Protein 4ACK (pdb70)

CATH classification: 1.25.40.590

Nearest PDB structures (foldseek):
  4ack-assembly1_A  TM=1.007E+00  e=3.404E-21  Francisella tularensis subsp. novicida U112
  4ack-assembly2_B  TM=9.840E-01  e=2.040E-17  Francisella tularensis subsp. novicida U112
  4acl-assembly2_B  TM=9.926E-01  e=1.106E-16  Francisella tularensis subsp. novicida U112
  4v3i-assembly1_A  TM=8.185E-01  e=6.763E-02  Vibrio cholerae
  5jr9-assembly1_B  TM=3.436E-01  e=1.208E+00  Nanoarchaeum equitans Kin4-M

Structure (mmCIF, N/CA/C/O backbone):
data_4ACK
#
_entry.id   4ACK
#
_cell.length_a   39.660
_cell.length_b   85.840
_cell.length_c   67.710
_cell.angle_alpha   90.00
_cell.angle_beta   102.93
_cell.angle_gamma   90.00
#
_symmetry.space_group_name_H-M   'P 1 21 1'
#
loop_
_entity.id
_entity.type
_entity.pdbx_description
1 polymer TSSL
2 non-polymer 'BROMIDE ION'
3 non-polymer 1,2-ETHANEDIOL
4 water water
#
loop_
_atom_site.group_PDB
_atom_site.id
_atom_site.type_symbol
_atom_site.label_atom_id
_atom_site.label_alt_id
_atom_site.label_comp_id
_atom_site.label_asym_id
_atom_site.label_entity_id
_atom_site.label_seq_id
_atom_site.pdbx_PDB_ins_code
_atom_site.Cartn_x
_atom_site.Cartn_y
_atom_site.Cartn_z
_atom_site.occupancy
_atom_site.B_iso_or_equiv
_atom_site.auth_seq_id
_atom_site.auth_comp_id
_atom_site.auth_asym_id
_atom_site.auth_atom_id
_atom_site.pdbx_PDB_model_num
ATOM 1 N N . MET A 1 1 ? 4.513 -29.689 -3.939 1.00 62.02 1 MET A N 1
ATOM 2 C CA . MET A 1 1 ? 4.336 -30.653 -5.062 1.00 62.38 1 MET A CA 1
ATOM 3 C C . MET A 1 1 ? 2.981 -31.431 -4.946 1.00 61.39 1 MET A C 1
ATOM 4 O O . MET A 1 1 ? 2.826 -32.584 -5.444 1.00 61.39 1 MET A O 1
ATOM 9 N N . LYS A 1 2 ? 2.017 -30.755 -4.297 1.00 59.60 2 LYS A N 1
ATOM 10 C CA . LYS A 1 2 ? 0.629 -31.219 -4.032 1.00 57.12 2 LYS A CA 1
ATOM 11 C C . LYS A 1 2 ? -0.102 -31.751 -5.289 1.00 54.89 2 LYS A C 1
ATOM 12 O O . LYS A 1 2 ? -0.329 -30.973 -6.232 1.00 55.49 2 LYS A O 1
ATOM 18 N N . ASP A 1 3 ? -0.475 -33.033 -5.345 1.00 50.83 3 ASP A N 1
ATOM 19 C CA . ASP A 1 3 ? -1.249 -33.483 -6.517 1.00 47.86 3 ASP A CA 1
ATOM 20 C C . ASP A 1 3 ? -0.640 -33.034 -7.847 1.00 47.48 3 ASP A C 1
ATOM 21 O O . ASP A 1 3 ? -1.391 -32.770 -8.817 1.00 46.47 3 ASP A O 1
ATOM 26 N N . PHE A 1 4 ? 0.701 -32.935 -7.906 1.00 46.31 4 PHE A N 1
ATOM 27 C CA . PHE A 1 4 ? 1.381 -32.409 -9.103 1.00 46.17 4 PHE A CA 1
ATOM 28 C C . PHE A 1 4 ? 1.082 -33.320 -10.282 1.00 44.64 4 PHE A C 1
ATOM 29 O O . PHE A 1 4 ? 0.807 -32.887 -11.388 1.00 44.43 4 PHE A O 1
ATOM 37 N N . LYS A 1 5 ? 1.052 -34.601 -10.030 1.00 42.83 5 LYS A N 1
ATOM 38 C CA . LYS A 1 5 ? 0.866 -35.525 -11.101 1.00 42.10 5 LYS A CA 1
ATOM 39 C C . LYS A 1 5 ? -0.560 -35.376 -11.724 1.00 41.66 5 LYS A C 1
ATOM 40 O O . LYS A 1 5 ? -0.757 -35.554 -12.936 1.00 40.19 5 LYS A O 1
ATOM 46 N N . GLU A 1 6 ? -1.541 -35.061 -10.875 1.00 39.54 6 GLU A N 1
ATOM 47 C CA . GLU A 1 6 ? -2.895 -34.869 -11.343 1.00 37.95 6 GLU A CA 1
ATOM 48 C C . GLU A 1 6 ? -2.963 -33.614 -12.184 1.00 37.37 6 GLU A C 1
ATOM 49 O O . GLU A 1 6 ? -3.529 -33.621 -13.300 1.00 36.86 6 GLU A O 1
ATOM 55 N N . ILE A 1 7 ? -2.400 -32.532 -11.659 1.00 37.86 7 ILE A N 1
ATOM 56 C CA . ILE A 1 7 ? -2.385 -31.297 -12.388 1.00 39.52 7 ILE A CA 1
ATOM 57 C C . ILE A 1 7 ? -1.840 -31.518 -13.815 1.00 41.18 7 ILE A C 1
ATOM 58 O O . ILE A 1 7 ? -2.481 -31.123 -14.810 1.00 41.97 7 ILE A O 1
ATOM 63 N N . GLU A 1 8 ? -0.700 -32.207 -13.931 1.00 41.91 8 GLU A N 1
ATOM 64 C CA . GLU A 1 8 ? -0.091 -32.452 -15.240 1.00 41.92 8 GLU A CA 1
ATOM 65 C C . GLU A 1 8 ? -1.067 -33.174 -16.126 1.00 40.38 8 GLU A C 1
ATOM 66 O O . GLU A 1 8 ? -1.175 -32.896 -17.298 1.00 41.36 8 GLU A O 1
ATOM 72 N N . ILE A 1 9 ? -1.736 -34.171 -15.608 1.00 39.14 9 ILE A N 1
ATOM 73 C CA . ILE A 1 9 ? -2.718 -34.794 -16.446 1.00 39.24 9 ILE A CA 1
ATOM 74 C C . ILE A 1 9 ? -3.815 -33.776 -16.951 1.00 39.07 9 ILE A C 1
ATOM 75 O O . ILE A 1 9 ? -4.205 -33.816 -18.111 1.00 39.81 9 ILE A O 1
ATOM 80 N N . ILE A 1 10 ? -4.286 -32.885 -16.083 1.00 38.07 10 ILE A N 1
ATOM 81 C CA . ILE A 1 10 ? -5.344 -31.931 -16.437 1.00 37.48 10 ILE A CA 1
ATOM 82 C C . ILE A 1 10 ? -4.819 -30.984 -17.568 1.00 39.89 10 ILE A C 1
ATOM 83 O O . ILE A 1 10 ? -5.488 -30.797 -18.574 1.00 38.87 10 ILE A O 1
ATOM 88 N N . LEU A 1 11 ? -3.600 -30.454 -17.395 1.00 41.77 11 LEU A N 1
ATOM 89 C CA . LEU A 1 11 ? -2.850 -29.756 -18.469 1.00 43.41 11 LEU A CA 1
ATOM 90 C C . LEU A 1 11 ? -2.717 -30.539 -19.740 1.00 44.05 11 LEU A C 1
ATOM 91 O O . LEU A 1 11 ? -2.914 -30.003 -20.816 1.00 45.14 11 LEU A O 1
ATOM 96 N N . ASP A 1 12 ? -2.447 -31.826 -19.633 1.00 44.61 12 ASP A N 1
ATOM 97 C CA . ASP A 1 12 ? -2.312 -32.614 -20.837 1.00 45.29 12 ASP A CA 1
ATOM 98 C C . ASP A 1 12 ? -3.632 -32.685 -21.639 1.00 45.58 12 ASP A C 1
ATOM 99 O O . ASP A 1 12 ? -3.629 -32.497 -22.874 1.00 44.76 12 ASP A O 1
ATOM 104 N N . ILE A 1 13 ? -4.727 -32.972 -20.934 1.00 43.96 13 ILE A N 1
ATOM 105 C CA . ILE A 1 13 ? -6.065 -32.934 -21.504 1.00 43.28 13 ILE A CA 1
ATOM 106 C C . ILE A 1 13 ? -6.369 -31.566 -22.072 1.00 43.53 13 ILE A C 1
ATOM 107 O O . ILE A 1 13 ? -6.846 -31.450 -23.175 1.00 43.33 13 ILE A O 1
ATOM 112 N N . ILE A 1 14 ? -6.071 -30.511 -21.347 1.00 44.41 14 ILE A N 1
ATOM 113 C CA . ILE A 1 14 ? -6.325 -29.232 -21.936 1.00 44.80 14 ILE A CA 1
ATOM 114 C C . ILE A 1 14 ? -5.536 -29.187 -23.335 1.00 47.32 14 ILE A C 1
ATOM 115 O O . ILE A 1 14 ? -6.159 -29.040 -24.402 1.00 47.03 14 ILE A O 1
ATOM 120 N N . LYS A 1 15 ? -4.215 -29.435 -23.333 1.00 48.40 15 LYS A N 1
ATOM 121 C CA . LYS A 1 15 ? -3.415 -29.632 -24.576 1.00 48.80 15 LYS A CA 1
ATOM 122 C C . LYS A 1 15 ? -4.079 -30.534 -25.663 1.00 48.34 15 LYS A C 1
ATOM 123 O O . LYS A 1 15 ? -4.375 -30.046 -26.755 1.00 47.61 15 LYS A O 1
ATOM 129 N N . THR A 1 16 ? -4.331 -31.819 -25.382 1.00 48.54 16 THR A N 1
ATOM 130 C CA . THR A 1 16 ? -5.012 -32.701 -26.362 1.00 50.18 16 THR A CA 1
ATOM 131 C C . THR A 1 16 ? -6.343 -32.096 -26.923 1.00 51.28 16 THR A C 1
ATOM 132 O O . THR A 1 16 ? -6.762 -32.489 -28.028 1.00 50.94 16 THR A O 1
ATOM 136 N N . THR A 1 17 ? -6.961 -31.141 -26.181 1.00 51.40 17 THR A N 1
ATOM 137 C CA . THR A 1 17 ? -8.202 -30.441 -26.578 1.00 50.79 17 THR A CA 1
ATOM 138 C C . THR A 1 17 ? -7.934 -29.255 -27.484 1.00 52.67 17 THR A C 1
ATOM 139 O O . THR A 1 17 ? -8.500 -29.212 -28.583 1.00 52.00 17 THR A O 1
ATOM 143 N N . ARG A 1 18 ? -7.112 -28.312 -27.002 0.60 54.57 18 ARG A N 1
ATOM 144 C CA . ARG A 1 18 ? -6.720 -27.098 -27.695 0.60 57.46 18 ARG A CA 1
ATOM 145 C C . ARG A 1 18 ? -5.979 -27.374 -28.989 0.60 60.13 18 ARG A C 1
ATOM 146 O O . ARG A 1 18 ? -5.712 -26.453 -29.767 0.60 60.29 18 ARG A O 1
ATOM 150 N N . GLU A 1 19 ? -5.649 -28.651 -29.194 1.00 63.39 19 GLU A N 1
ATOM 151 C CA . GLU A 1 19 ? -4.955 -29.149 -30.377 1.00 66.46 19 GLU A CA 1
ATOM 152 C C . GLU A 1 19 ? -5.924 -29.745 -31.360 1.00 67.77 19 GLU A C 1
ATOM 153 O O . GLU A 1 19 ? -5.804 -29.491 -32.568 1.00 68.91 19 GLU A O 1
ATOM 159 N N . ILE A 1 20 ? -6.844 -30.574 -30.861 1.00 68.94 20 ILE A N 1
ATOM 160 C CA . ILE A 1 20 ? -7.990 -31.034 -31.655 1.00 69.73 20 ILE A CA 1
ATOM 161 C C . ILE A 1 20 ? -8.703 -29.823 -32.262 1.00 70.24 20 ILE A C 1
ATOM 162 O O . ILE A 1 20 ? -9.363 -29.944 -33.281 1.00 70.62 20 ILE A O 1
ATOM 167 N N . ILE A 1 21 ? -8.523 -28.664 -31.637 1.00 71.13 21 ILE A N 1
ATOM 168 C CA . ILE A 1 21 ? -9.236 -27.440 -31.988 1.00 72.24 21 ILE A CA 1
ATOM 169 C C . ILE A 1 21 ? -8.508 -26.570 -33.037 1.00 73.42 21 ILE A C 1
ATOM 170 O O . ILE A 1 21 ? -9.162 -25.741 -33.700 1.00 74.08 21 ILE A O 1
ATOM 175 N N . GLU A 1 22 ? -7.188 -26.767 -33.212 1.00 73.87 22 GLU A N 1
ATOM 176 C CA . GLU A 1 22 ? -6.398 -25.981 -34.197 1.00 73.89 22 GLU A CA 1
ATOM 177 C C . GLU A 1 22 ? -5.566 -26.817 -35.202 1.00 74.00 22 GLU A C 1
ATOM 178 O O . GLU A 1 22 ? -6.078 -27.717 -35.887 1.00 73.28 22 GLU A O 1
ATOM 180 N N . ASN A 1 26 ? -8.451 -31.733 -39.747 1.00 71.56 26 ASN A N 1
ATOM 181 C CA . ASN A 1 26 ? -8.737 -32.841 -38.835 1.00 71.77 26 ASN A CA 1
ATOM 182 C C . ASN A 1 26 ? -9.987 -33.607 -39.241 1.00 71.33 26 ASN A C 1
ATOM 183 O O . ASN A 1 26 ? -11.042 -33.007 -39.391 1.00 71.94 26 ASN A O 1
ATOM 185 N N . ASP A 1 27 ? -9.869 -34.928 -39.400 1.00 70.60 27 ASP A N 1
ATOM 186 C CA . ASP A 1 27 ? -11.024 -35.774 -39.716 1.00 69.71 27 ASP A CA 1
ATOM 187 C C . ASP A 1 27 ? -11.511 -36.604 -38.500 1.00 69.49 27 ASP A C 1
ATOM 188 O O . ASP A 1 27 ? -11.000 -36.435 -37.399 1.00 69.80 27 ASP A O 1
ATOM 193 N N . ASN A 1 28 ? -12.490 -37.486 -38.701 1.00 69.05 28 ASN A N 1
ATOM 194 C CA . ASN A 1 28 ? -13.054 -38.337 -37.638 1.00 68.88 28 ASN A CA 1
ATOM 195 C C . ASN A 1 28 ? -12.228 -39.558 -37.196 1.00 68.43 28 ASN A C 1
ATOM 196 O O . ASN A 1 28 ? -12.678 -40.352 -36.348 1.00 68.39 28 ASN A O 1
ATOM 201 N N . GLU A 1 29 ? -11.052 -39.753 -37.779 1.00 67.12 29 GLU A N 1
ATOM 202 C CA . GLU A 1 29 ? -10.209 -40.826 -37.296 1.00 66.04 29 GLU A CA 1
ATOM 203 C C . GLU A 1 29 ? -9.147 -40.215 -36.374 1.00 64.23 29 GLU A C 1
ATOM 204 O O . GLU A 1 29 ? -8.702 -40.863 -35.418 1.00 63.97 29 GLU A O 1
ATOM 210 N N . LYS A 1 30 ? -8.763 -38.973 -36.659 1.00 61.45 30 LYS A N 1
ATOM 211 C CA . LYS A 1 30 ? -7.897 -38.220 -35.783 1.00 59.48 30 LYS A CA 1
ATOM 212 C C . LYS A 1 30 ? -8.643 -37.939 -34.449 1.00 59.20 30 LYS A C 1
ATOM 213 O O . LYS A 1 30 ? -8.301 -38.523 -33.407 1.00 58.16 30 LYS A O 1
ATOM 219 N N . ILE A 1 31 ? -9.683 -37.093 -34.501 1.00 57.57 31 ILE A N 1
ATOM 220 C CA . ILE A 1 31 ? -10.612 -36.900 -33.377 1.00 56.62 31 ILE A CA 1
ATOM 221 C C . ILE A 1 31 ? -10.808 -38.144 -32.495 1.00 55.41 31 ILE A C 1
ATOM 222 O O . ILE A 1 31 ? -10.723 -38.036 -31.279 1.00 54.90 31 ILE A O 1
ATOM 227 N N . SER A 1 32 ? -11.047 -39.307 -33.103 1.00 54.49 32 SER A N 1
ATOM 228 C CA . SER A 1 32 ? -11.299 -40.551 -32.355 1.00 53.26 32 SER A CA 1
ATOM 229 C C . SER A 1 32 ? -10.067 -41.033 -31.572 1.00 53.30 32 SER A C 1
ATOM 230 O O . SER A 1 32 ? -10.180 -41.592 -30.460 1.00 52.84 32 SER A O 1
ATOM 233 N N . TYR A 1 33 ? -8.887 -40.787 -32.137 1.00 52.21 33 TYR A N 1
ATOM 234 C CA . TYR A 1 33 ? -7.662 -41.218 -31.499 1.00 51.05 33 TYR A CA 1
ATOM 235 C C . TYR A 1 33 ? -7.361 -40.314 -30.304 1.00 49.95 33 TYR A C 1
ATOM 236 O O . TYR A 1 33 ? -6.976 -40.805 -29.264 1.00 49.38 33 TYR A O 1
ATOM 245 N N . HIS A 1 34 ? -7.554 -39.016 -30.466 1.00 48.52 34 HIS A N 1
ATOM 246 C CA . HIS A 1 34 ? -7.328 -38.060 -29.410 1.00 48.24 34 HIS A CA 1
ATOM 247 C C . HIS A 1 34 ? -8.330 -38.125 -28.242 1.00 47.53 34 HIS A C 1
ATOM 248 O O . HIS A 1 34 ? -7.963 -38.013 -27.079 1.00 47.11 34 HIS A O 1
ATOM 255 N N . ARG A 1 35 ? -9.595 -38.291 -28.582 1.00 46.55 35 ARG A N 1
ATOM 256 C CA . ARG A 1 35 ? -10.605 -38.668 -27.635 1.00 45.85 35 ARG A CA 1
ATOM 257 C C . ARG A 1 35 ? -10.200 -39.905 -26.831 1.00 45.31 35 ARG A C 1
ATOM 258 O O . ARG A 1 35 ? -10.380 -39.908 -25.601 1.00 45.61 35 ARG A O 1
ATOM 266 N N A ASN A 1 36 ? -9.681 -40.945 -27.500 0.50 43.98 36 ASN A N 1
ATOM 267 N N B ASN A 1 36 ? -9.685 -40.946 -27.482 0.50 44.37 36 ASN A N 1
ATOM 268 C CA A ASN A 1 36 ? -9.176 -42.172 -26.827 0.50 42.95 36 ASN A CA 1
ATOM 269 C CA B ASN A 1 36 ? -9.245 -42.132 -26.732 0.50 43.73 36 ASN A CA 1
ATOM 270 C C A ASN A 1 36 ? -8.045 -41.889 -25.824 0.50 42.40 36 ASN A C 1
ATOM 271 C C B ASN A 1 36 ? -8.040 -41.886 -25.800 0.50 42.83 36 ASN A C 1
ATOM 272 O O A ASN A 1 36 ? -8.003 -42.482 -24.733 0.50 42.24 36 ASN A O 1
ATOM 273 O O B ASN A 1 36 ? -7.946 -42.502 -24.725 0.50 42.65 36 ASN A O 1
ATOM 282 N N . ASN A 1 37 ? -7.136 -40.998 -26.205 1.00 41.22 37 ASN A N 1
ATOM 283 C CA . ASN A 1 37 ? -6.083 -40.545 -25.335 1.00 41.86 37 ASN A CA 1
ATOM 284 C C . ASN A 1 37 ? -6.657 -39.834 -24.101 1.00 41.15 37 ASN A C 1
ATOM 285 O O . ASN A 1 37 ? -6.315 -40.164 -22.969 1.00 38.52 37 ASN A O 1
ATOM 290 N N . ILE A 1 38 ? -7.555 -38.879 -24.354 1.00 40.84 38 ILE A N 1
ATOM 291 C CA . ILE A 1 38 ? -8.278 -38.198 -23.296 1.00 40.96 38 ILE A CA 1
ATOM 292 C C . ILE A 1 38 ? -8.901 -39.192 -22.306 1.00 41.17 38 ILE A C 1
ATOM 293 O O . ILE A 1 38 ? -8.672 -39.092 -21.115 1.00 39.75 38 ILE A O 1
ATOM 298 N N . ARG A 1 39 ? -9.583 -40.210 -22.807 1.00 42.36 39 ARG A N 1
ATOM 299 C CA . ARG A 1 39 ? -10.193 -41.182 -21.932 1.00 44.64 39 ARG A CA 1
ATOM 300 C C . ARG A 1 39 ? -9.212 -42.031 -21.099 1.00 45.52 39 ARG A C 1
ATOM 301 O O . ARG A 1 39 ? -9.509 -42.378 -19.931 1.00 46.18 39 ARG A O 1
ATOM 309 N N . LYS A 1 40 ? -8.056 -42.335 -21.693 1.00 45.18 40 LYS A N 1
ATOM 310 C CA . LYS A 1 40 ? -6.939 -42.931 -20.977 1.00 44.07 40 LYS A CA 1
ATOM 311 C C . LYS A 1 40 ? -6.424 -41.989 -19.878 1.00 43.24 40 LYS A C 1
ATOM 312 O O . LYS A 1 40 ? -6.218 -42.425 -18.748 1.00 43.89 40 LYS A O 1
ATOM 318 N N . SER A 1 41 ? -6.198 -40.730 -20.208 1.00 42.15 41 SER A N 1
ATOM 319 C CA . SER A 1 41 ? -5.825 -39.731 -19.224 1.00 42.50 41 SER A CA 1
ATOM 320 C C . SER A 1 41 ? -6.860 -39.556 -18.061 1.00 41.53 41 SER A C 1
ATOM 321 O O . SER A 1 41 ? -6.479 -39.385 -16.914 1.00 40.76 41 SER A O 1
ATOM 324 N N . ILE A 1 42 ? -8.144 -39.647 -18.378 1.00 40.88 42 ILE A N 1
ATOM 325 C CA . ILE A 1 42 ? -9.190 -39.565 -17.373 1.00 41.01 42 ILE A CA 1
ATOM 326 C C . ILE A 1 42 ? -9.130 -40.753 -16.425 1.00 41.10 42 ILE A C 1
ATOM 327 O O . ILE A 1 42 ? -9.203 -40.553 -15.205 1.00 40.51 42 ILE A O 1
ATOM 332 N N . PHE A 1 43 ? -8.981 -41.957 -16.970 1.00 41.50 43 PHE A N 1
ATOM 333 C CA . PHE A 1 43 ? -8.802 -43.158 -16.147 1.00 42.64 43 PHE A CA 1
ATOM 334 C C . PHE A 1 43 ? -7.699 -43.044 -15.069 1.00 42.14 43 PHE A C 1
ATOM 335 O O . PHE A 1 43 ? -7.956 -43.373 -13.890 1.00 41.39 43 PHE A O 1
ATOM 343 N N . PHE A 1 44 ? -6.508 -42.588 -15.487 1.00 40.99 44 PHE A N 1
ATOM 344 C CA . PHE A 1 44 ? -5.379 -42.320 -14.599 1.00 40.35 44 PHE A CA 1
ATOM 345 C C . PHE A 1 44 ? -5.668 -41.143 -13.640 1.00 38.49 44 PHE A C 1
ATOM 346 O O . PHE A 1 44 ? -5.215 -41.137 -12.486 1.00 39.42 44 PHE A O 1
ATOM 354 N N . LEU A 1 45 ? -6.322 -40.094 -14.127 1.00 36.17 45 LEU A N 1
ATOM 355 C CA . LEU A 1 45 ? -6.684 -38.971 -13.261 1.00 34.70 45 LEU A CA 1
ATOM 356 C C . LEU A 1 45 ? -7.629 -39.511 -12.171 1.00 34.29 45 LEU A C 1
ATOM 357 O O . LEU A 1 45 ? -7.376 -39.315 -11.043 1.00 34.55 45 LEU A O 1
ATOM 362 N N . GLN A 1 46 ? -8.690 -40.205 -12.515 1.00 34.71 46 GLN A N 1
ATOM 363 C CA . GLN A 1 46 ? -9.572 -40.667 -11.504 1.00 36.69 46 GLN A CA 1
ATOM 364 C C . GLN A 1 46 ? -8.845 -41.604 -10.524 1.00 38.05 46 GLN A C 1
ATOM 365 O O . GLN A 1 46 ? -8.781 -41.339 -9.337 1.00 38.72 46 GLN A O 1
ATOM 371 N N . GLU A 1 47 ? -8.265 -42.670 -11.033 1.00 39.63 47 GLU A N 1
ATOM 372 C CA . GLU A 1 47 ? -7.537 -43.597 -10.178 1.00 41.52 47 GLU A CA 1
ATOM 373 C C . GLU A 1 47 ? -6.607 -42.855 -9.190 1.00 39.48 47 GLU A C 1
ATOM 374 O O . GLU A 1 47 ? -6.598 -43.129 -7.998 1.00 40.09 47 GLU A O 1
ATOM 380 N N . GLU A 1 48 ? -5.872 -41.876 -9.665 1.00 38.44 48 GLU A N 1
ATOM 381 C CA . GLU A 1 48 ? -4.931 -41.180 -8.788 1.00 37.76 48 GLU A CA 1
ATOM 382 C C . GLU A 1 48 ? -5.658 -40.331 -7.750 1.00 36.67 48 GLU A C 1
ATOM 383 O O . GLU A 1 48 ? -5.343 -40.399 -6.542 1.00 35.61 48 GLU A O 1
ATOM 389 N N . LEU A 1 49 ? -6.668 -39.563 -8.179 1.00 34.40 49 LEU A N 1
ATOM 390 C CA . LEU A 1 49 ? -7.412 -38.733 -7.172 1.00 32.83 49 LEU A CA 1
ATOM 391 C C . LEU A 1 49 ? -8.125 -39.583 -6.151 1.00 31.61 49 LEU A C 1
ATOM 392 O O . LEU A 1 49 ? -8.174 -39.219 -5.012 1.00 30.46 49 LEU A O 1
ATOM 397 N N . LEU A 1 50 ? -8.682 -40.717 -6.566 1.00 31.44 50 LEU A N 1
ATOM 398 C CA . LEU A 1 50 ? -9.496 -41.497 -5.652 1.00 33.08 50 LEU A CA 1
ATOM 399 C C . LEU A 1 50 ? -8.634 -42.249 -4.585 1.00 34.56 50 LEU A C 1
ATOM 400 O O . LEU A 1 50 ? -9.194 -42.898 -3.684 1.00 34.35 50 LEU A O 1
ATOM 405 N N . GLU A 1 51 ? -7.293 -42.142 -4.694 1.00 35.05 51 GLU A N 1
ATOM 406 C CA . GLU A 1 51 ? -6.428 -42.742 -3.680 1.00 34.79 51 GLU A CA 1
ATOM 407 C C . GLU A 1 51 ? -6.494 -41.814 -2.470 1.00 32.11 51 GLU A C 1
ATOM 408 O O . GLU A 1 51 ? -6.442 -42.280 -1.340 1.00 30.42 51 GLU A O 1
ATOM 414 N N . LYS A 1 52 ? -6.734 -40.526 -2.708 1.00 29.56 52 LYS A N 1
ATOM 415 C CA . LYS A 1 52 ? -6.703 -39.522 -1.658 1.00 28.46 52 LYS A CA 1
ATOM 416 C C . LYS A 1 52 ? -8.046 -38.906 -1.269 1.00 27.40 52 LYS A C 1
ATOM 417 O O . LYS A 1 52 ? -8.218 -38.471 -0.139 1.00 27.39 52 LYS A O 1
ATOM 423 N N . TYR A 1 53 ? -8.980 -38.830 -2.205 1.00 26.02 53 TYR A N 1
ATOM 424 C CA . TYR A 1 53 ? -10.139 -37.895 -2.080 1.00 26.54 53 TYR A CA 1
ATOM 425 C C . TYR A 1 53 ? -11.426 -38.663 -2.115 1.00 25.75 53 TYR A C 1
ATOM 426 O O . TYR A 1 53 ? -11.468 -39.765 -2.674 1.00 26.86 53 TYR A O 1
ATOM 435 N N . SER A 1 54 ? -12.479 -38.101 -1.538 1.00 27.06 54 SER A N 1
ATOM 436 C CA . SER A 1 54 ? -13.797 -38.759 -1.656 1.00 28.72 54 SER A CA 1
ATOM 437 C C . SER A 1 54 ? -14.260 -38.721 -3.124 1.00 28.87 54 SER A C 1
ATOM 438 O O . SER A 1 54 ? -13.738 -37.976 -3.956 1.00 27.52 54 SER A O 1
ATOM 441 N N . GLU A 1 55 ? -15.288 -39.498 -3.414 1.00 30.10 55 GLU A N 1
ATOM 442 C CA . GLU A 1 55 ? -15.896 -39.517 -4.717 1.00 30.78 55 GLU A CA 1
ATOM 443 C C . GLU A 1 55 ? -16.395 -38.168 -5.131 1.00 30.10 55 GLU A C 1
ATOM 444 O O . GLU A 1 55 ? -16.278 -37.807 -6.318 1.00 30.05 55 GLU A O 1
ATOM 450 N N . THR A 1 56 ? -16.987 -37.427 -4.196 1.00 28.78 56 THR A N 1
ATOM 451 C CA . THR A 1 56 ? -17.549 -36.088 -4.520 1.00 29.02 56 THR A CA 1
ATOM 452 C C . THR A 1 56 ? -16.434 -35.131 -4.948 1.00 28.23 56 THR A C 1
ATOM 453 O O . THR A 1 56 ? -16.519 -34.457 -5.988 1.00 26.94 56 THR A O 1
ATOM 457 N N . VAL A 1 57 ? -15.359 -35.102 -4.160 1.00 28.80 57 VAL A N 1
ATOM 458 C CA . VAL A 1 57 ? -14.182 -34.252 -4.484 1.00 28.12 57 VAL A CA 1
ATOM 459 C C . VAL A 1 57 ? -13.560 -34.664 -5.845 1.00 27.73 57 VAL A C 1
ATOM 460 O O . VAL A 1 57 ? -13.265 -33.810 -6.679 1.00 27.87 57 VAL A O 1
ATOM 464 N N . CYS A 1 58 ? -13.404 -35.950 -6.092 1.00 28.58 58 CYS A N 1
ATOM 465 C CA A CYS A 1 58 ? -12.884 -36.401 -7.365 0.50 29.64 58 CYS A CA 1
ATOM 466 C CA B CYS A 1 58 ? -12.901 -36.435 -7.388 0.50 28.58 58 CYS A CA 1
ATOM 467 C C . CYS A 1 58 ? -13.795 -35.905 -8.499 1.00 29.75 58 CYS A C 1
ATOM 468 O O . CYS A 1 58 ? -13.317 -35.329 -9.477 1.00 29.82 58 CYS A O 1
ATOM 473 N N . LYS A 1 59 ? -15.102 -36.109 -8.344 1.00 29.47 59 LYS A N 1
ATOM 474 C CA . LYS A 1 59 ? -16.058 -35.512 -9.307 1.00 27.60 59 LYS A CA 1
ATOM 475 C C . LYS A 1 59 ? -15.926 -33.995 -9.458 1.00 25.86 59 LYS A C 1
ATOM 476 O O . LYS A 1 59 ? -15.993 -33.479 -10.566 1.00 26.85 59 LYS A O 1
ATOM 482 N N . TYR A 1 60 ? -15.724 -33.262 -8.377 1.00 24.50 60 TYR A N 1
ATOM 483 C CA . TYR A 1 60 ? -15.621 -31.841 -8.522 1.00 24.67 60 TYR A CA 1
ATOM 484 C C . TYR A 1 60 ? -14.406 -31.400 -9.352 1.00 24.90 60 TYR A C 1
ATOM 485 O O . TYR A 1 60 ? -14.319 -30.265 -9.829 1.00 24.03 60 TYR A O 1
ATOM 494 N N . ILE A 1 61 ? -13.412 -32.265 -9.448 1.00 25.59 61 ILE A N 1
ATOM 495 C CA . ILE A 1 61 ? -12.195 -31.904 -10.124 1.00 25.05 61 ILE A CA 1
ATOM 496 C C . ILE A 1 61 ? -12.345 -32.413 -11.558 1.00 25.85 61 ILE A C 1
ATOM 497 O O . ILE A 1 61 ? -12.064 -31.680 -12.454 1.00 27.00 61 ILE A O 1
ATOM 502 N N . VAL A 1 62 ? -12.822 -33.645 -11.755 1.00 25.40 62 VAL A N 1
ATOM 503 C CA . VAL A 1 62 ? -12.850 -34.223 -13.082 1.00 27.35 62 VAL A CA 1
ATOM 504 C C . VAL A 1 62 ? -14.113 -33.803 -13.928 1.00 28.78 62 VAL A C 1
ATOM 505 O O . VAL A 1 62 ? -14.027 -33.673 -15.129 1.00 26.71 62 VAL A O 1
ATOM 509 N N . PHE A 1 63 ? -15.279 -33.648 -13.303 1.00 28.79 63 PHE A N 1
ATOM 510 C CA . PHE A 1 63 ? -16.449 -33.252 -14.134 1.00 28.59 63 PHE A CA 1
ATOM 511 C C . PHE A 1 63 ? -16.228 -31.921 -14.926 1.00 28.07 63 PHE A C 1
ATOM 512 O O . PHE A 1 63 ? -16.554 -31.853 -16.093 1.00 28.82 63 PHE A O 1
ATOM 520 N N . PRO A 1 64 ? -15.732 -30.860 -14.278 1.00 26.42 64 PRO A N 1
ATOM 521 C CA . PRO A 1 64 ? -15.578 -29.635 -15.005 1.00 26.84 64 PRO A CA 1
ATOM 522 C C . PRO A 1 64 ? -14.590 -29.746 -16.160 1.00 28.56 64 PRO A C 1
ATOM 523 O O . PRO A 1 64 ? -14.701 -28.988 -17.116 1.00 26.60 64 PRO A O 1
ATOM 527 N N . LEU A 1 65 ? -13.573 -30.612 -16.037 1.00 28.68 65 LEU A N 1
ATOM 528 C CA . LEU A 1 65 ? -12.607 -30.768 -17.106 1.00 27.61 65 LEU A CA 1
ATOM 529 C C . LEU A 1 65 ? -13.282 -31.430 -18.250 1.00 26.45 65 LEU A C 1
ATOM 530 O O . LEU A 1 65 ? -13.076 -31.033 -19.392 1.00 27.32 65 LEU A O 1
ATOM 535 N N . LEU A 1 66 ? -14.099 -32.436 -17.986 1.00 27.12 66 LEU A N 1
ATOM 536 C CA . LEU A 1 66 ? -14.891 -33.058 -19.056 1.00 28.48 66 LEU A CA 1
ATOM 537 C C . LEU A 1 66 ? -15.886 -32.125 -19.749 1.00 30.14 66 LEU A C 1
ATOM 538 O O . LEU A 1 66 ? -16.131 -32.244 -20.983 1.00 30.00 66 LEU A O 1
ATOM 543 N N . ALA A 1 67 ? -16.545 -31.291 -18.952 1.00 29.93 67 ALA A N 1
ATOM 544 C CA . ALA A 1 67 ? -17.466 -30.301 -19.468 1.00 30.51 67 ALA A CA 1
ATOM 545 C C . ALA A 1 67 ? -16.729 -29.258 -20.332 1.00 31.08 67 ALA A C 1
ATOM 546 O O . ALA A 1 67 ? -17.270 -28.788 -21.345 1.00 31.40 67 ALA A O 1
ATOM 548 N N . TYR A 1 68 ? -15.523 -28.862 -19.915 1.00 31.03 68 TYR A N 1
ATOM 549 C CA . TYR A 1 68 ? -14.718 -27.988 -20.710 1.00 30.41 68 TYR A CA 1
ATOM 550 C C . TYR A 1 68 ? -14.381 -28.656 -22.098 1.00 32.32 68 TYR A C 1
ATOM 551 O O . TYR A 1 68 ? -14.560 -28.029 -23.169 1.00 31.07 68 TYR A O 1
ATOM 560 N N . VAL A 1 69 ? -13.917 -29.916 -22.075 1.00 31.93 69 VAL A N 1
ATOM 561 C CA . VAL A 1 69 ? -13.577 -30.626 -23.301 1.00 32.73 69 VAL A CA 1
ATOM 562 C C . VAL A 1 69 ? -14.828 -30.762 -24.199 1.00 34.21 69 VAL A C 1
ATOM 563 O O . VAL A 1 69 ? -14.787 -30.420 -25.394 1.00 32.80 69 VAL A O 1
ATOM 567 N N . ASP A 1 70 ? -15.917 -31.273 -23.623 1.00 33.75 70 ASP A N 1
ATOM 568 C CA . ASP A 1 70 ? -17.172 -31.353 -24.332 1.00 35.60 70 ASP A CA 1
ATOM 569 C C . ASP A 1 70 ? -17.568 -30.021 -24.974 1.00 35.88 70 ASP A C 1
ATOM 570 O O . ASP A 1 70 ? -17.990 -30.019 -26.129 1.00 35.49 70 ASP A O 1
ATOM 575 N N . GLU A 1 71 ? -17.402 -28.905 -24.243 1.00 34.99 71 GLU A N 1
ATOM 576 C CA . GLU A 1 71 ? -17.868 -27.611 -24.729 1.00 34.70 71 GLU A CA 1
ATOM 577 C C . GLU A 1 71 ? -17.074 -27.171 -25.971 1.00 36.17 71 GLU A C 1
ATOM 578 O O . GLU A 1 71 ? -17.585 -26.532 -26.882 1.00 33.07 71 GLU A O 1
ATOM 584 N N . LYS A 1 72 ? -15.775 -27.433 -25.930 1.00 37.14 72 LYS A N 1
ATOM 585 C CA . LYS A 1 72 ? -14.901 -26.963 -26.980 1.00 39.10 72 LYS A CA 1
ATOM 586 C C . LYS A 1 72 ? -15.145 -27.841 -28.240 1.00 39.65 72 LYS A C 1
ATOM 587 O O . LYS A 1 72 ? -15.163 -27.340 -29.360 1.00 40.20 72 LYS A O 1
ATOM 593 N N . LEU A 1 73 ? -15.412 -29.118 -28.020 1.00 39.67 73 LEU A N 1
ATOM 594 C CA . LEU A 1 73 ? -15.664 -30.036 -29.082 1.00 41.08 73 LEU A CA 1
ATOM 595 C C . LEU A 1 73 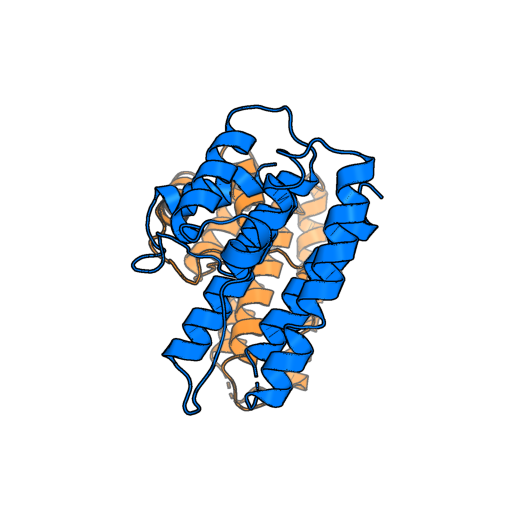? -17.005 -29.777 -29.728 1.00 42.65 73 LEU A C 1
ATOM 596 O O . LEU A 1 73 ? -17.086 -29.795 -30.968 1.00 41.81 73 LEU A O 1
ATOM 601 N N . MET A 1 74 ? -18.037 -29.537 -28.907 1.00 42.42 74 MET A N 1
ATOM 602 C CA . MET A 1 74 ? -19.360 -29.190 -29.434 1.00 43.91 74 MET A CA 1
ATOM 603 C C . MET A 1 74 ? -19.319 -27.907 -30.252 1.00 44.26 74 MET A C 1
ATOM 604 O O . MET A 1 74 ? -20.075 -27.778 -31.200 1.00 45.31 74 MET A O 1
ATOM 609 N N . LEU A 1 75 ? -18.437 -26.982 -29.890 1.00 44.91 75 LEU A N 1
ATOM 610 C CA . LEU A 1 75 ? -18.304 -25.722 -30.570 1.00 46.04 75 LEU A CA 1
ATOM 611 C C . LEU A 1 75 ? -17.569 -25.872 -31.901 1.00 47.28 75 LEU A C 1
ATOM 612 O O . LEU A 1 75 ? -17.981 -25.276 -32.894 1.00 46.84 75 LEU A O 1
ATOM 617 N N . LEU A 1 76 ? -16.467 -26.621 -31.902 1.00 48.50 76 LEU A N 1
ATOM 618 C CA . LEU A 1 76 ? -15.828 -27.100 -33.135 1.00 50.29 76 LEU A CA 1
ATOM 619 C C . LEU A 1 76 ? -16.810 -27.837 -34.073 1.00 51.46 76 LEU A C 1
ATOM 620 O O . LEU A 1 76 ? -16.966 -27.469 -35.236 1.00 51.96 76 LEU A O 1
ATOM 625 N N . ARG A 1 77 ? -17.495 -28.838 -33.556 1.00 52.75 77 ARG A N 1
ATOM 626 C CA . ARG A 1 77 ? -18.610 -29.458 -34.261 1.00 55.63 77 ARG A CA 1
ATOM 627 C C . ARG A 1 77 ? -19.726 -28.505 -34.754 1.00 57.51 77 ARG A C 1
ATOM 628 O O . ARG A 1 77 ? -20.496 -28.876 -35.652 1.00 58.33 77 ARG A O 1
ATOM 636 N N . GLU A 1 78 ? -19.836 -27.308 -34.179 1.00 58.93 78 GLU A N 1
ATOM 637 C CA . GLU A 1 78 ? -20.824 -26.326 -34.655 1.00 60.56 78 GLU A CA 1
ATOM 638 C C . GLU A 1 78 ? -20.253 -25.503 -35.825 1.00 61.38 78 GLU A C 1
ATOM 639 O O . GLU A 1 78 ? -20.982 -25.175 -36.749 1.00 62.04 78 GLU A O 1
ATOM 645 N N . LYS A 1 79 ? -18.951 -25.224 -35.786 1.00 62.20 79 LYS A N 1
ATOM 646 C CA . LYS A 1 79 ? -18.284 -24.230 -36.635 1.00 63.26 79 LYS A CA 1
ATOM 647 C C . LYS A 1 79 ? -17.380 -24.851 -37.694 1.00 63.99 79 LYS A C 1
ATOM 648 O O . LYS A 1 79 ? -16.624 -24.149 -38.362 1.00 63.71 79 LYS A O 1
ATOM 650 N N . SER A 1 80 ? -17.453 -26.166 -37.841 1.00 65.03 80 SER A N 1
ATOM 651 C CA . SER A 1 80 ? -16.497 -26.897 -38.676 1.00 65.81 80 SER A CA 1
ATOM 652 C C . SER A 1 80 ? -17.060 -27.241 -40.056 1.00 66.45 80 SER A C 1
ATOM 653 O O . SER A 1 80 ? -18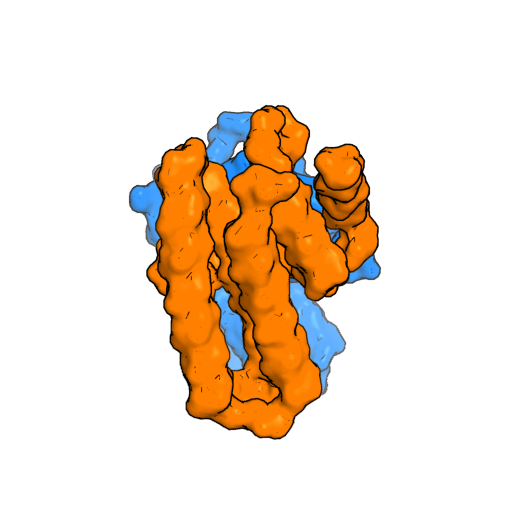.250 -27.595 -40.188 1.00 66.38 80 SER A O 1
ATOM 656 N N . ALA A 1 81 ? -16.183 -27.116 -41.063 1.00 67.10 81 ALA A N 1
ATOM 657 C CA . ALA A 1 81 ? -16.463 -27.491 -42.460 1.00 67.34 81 ALA A CA 1
ATOM 658 C C . ALA A 1 81 ? -16.839 -28.968 -42.549 1.00 66.99 81 ALA A C 1
ATOM 659 O O . ALA A 1 81 ? -17.902 -29.303 -43.069 1.00 67.44 81 ALA A O 1
ATOM 661 N N . SER A 1 82 ? -15.978 -29.834 -42.008 1.00 66.54 82 SER A N 1
ATOM 662 C CA . SER A 1 82 ? -16.280 -31.268 -41.893 1.00 66.30 82 SER A CA 1
ATOM 663 C C . SER A 1 82 ? -17.309 -31.668 -40.807 1.00 65.90 82 SER A C 1
ATOM 664 O O . SER A 1 82 ? -17.694 -30.881 -39.934 1.00 65.51 82 SER A O 1
ATOM 667 N N . ASN A 1 83 ? -17.774 -32.905 -40.920 1.00 65.56 83 ASN A N 1
ATOM 668 C CA . ASN A 1 83 ? -18.719 -33.483 -39.982 1.00 65.24 83 ASN A CA 1
ATOM 669 C C . ASN A 1 83 ? -17.969 -33.999 -38.757 1.00 63.97 83 ASN A C 1
ATOM 670 O O . ASN A 1 83 ? -17.096 -34.870 -38.876 1.00 64.12 83 ASN A O 1
ATOM 675 N N . ILE A 1 84 ? -18.262 -33.426 -37.592 1.00 62.45 84 ILE A N 1
ATOM 676 C CA . ILE A 1 84 ? -17.580 -33.840 -36.353 1.00 60.77 84 ILE A CA 1
ATOM 677 C C . ILE A 1 84 ? -18.542 -34.686 -35.527 1.00 59.18 84 ILE A C 1
ATOM 678 O O . ILE A 1 84 ? -19.728 -34.372 -35.382 1.00 58.13 84 ILE A O 1
ATOM 683 N N . SER A 1 85 ? -18.015 -35.784 -35.022 1.00 57.09 85 SER A N 1
ATOM 684 C CA . SER A 1 85 ? -18.785 -36.726 -34.264 1.00 56.35 85 SER A CA 1
ATOM 685 C C . SER A 1 85 ? -18.144 -36.736 -32.863 1.00 55.66 85 SER A C 1
ATOM 686 O O . SER A 1 85 ? -16.892 -36.811 -32.739 1.00 56.78 85 SER A O 1
ATOM 689 N N . TRP A 1 86 ? -18.974 -36.611 -31.823 1.00 53.60 86 TRP A N 1
ATOM 690 C CA . TRP A 1 86 ? -18.503 -36.437 -30.429 1.00 52.07 86 TRP A CA 1
ATOM 691 C C . TRP A 1 86 ? -19.560 -36.774 -29.442 1.00 50.98 86 TRP A C 1
ATOM 692 O O . TRP A 1 86 ? -20.457 -35.965 -29.190 1.00 51.47 86 TRP A O 1
ATOM 703 N N . SER A 1 87 ? -19.481 -37.973 -28.898 1.00 48.82 87 SER A N 1
ATOM 704 C CA . SER A 1 87 ? -20.326 -38.323 -27.778 1.00 47.14 87 SER A CA 1
ATOM 705 C C . SER A 1 87 ? -19.765 -37.664 -26.458 1.00 44.87 87 SER A C 1
ATOM 706 O O . SER A 1 87 ? -18.547 -37.685 -26.198 1.00 43.57 87 SER A O 1
ATOM 709 N N . LEU A 1 88 ? -20.642 -37.050 -25.670 1.00 41.45 88 LEU A N 1
ATOM 710 C CA . LEU A 1 88 ? -20.244 -36.295 -24.500 1.00 39.28 88 LEU A CA 1
ATOM 711 C C . LEU A 1 88 ? -19.472 -37.149 -23.444 1.00 38.69 88 LEU A C 1
ATOM 712 O O . LEU A 1 88 ? -19.932 -38.174 -22.949 1.00 37.98 88 LEU A O 1
ATOM 717 N N . LEU A 1 89 ? -18.283 -36.699 -23.106 1.00 38.05 89 LEU A N 1
ATOM 718 C CA . LEU A 1 89 ? -17.523 -37.312 -22.017 1.00 37.13 89 LEU A CA 1
ATOM 719 C C . LEU A 1 89 ? -18.226 -37.141 -20.661 1.00 36.46 89 LEU A C 1
ATOM 720 O O . LEU A 1 89 ? -18.261 -38.053 -19.822 1.00 35.34 89 LEU A O 1
ATOM 725 N N . GLN A 1 90 ? -18.811 -35.975 -20.451 1.00 36.57 90 GLN A N 1
ATOM 726 C CA . GLN A 1 90 ? -19.391 -35.703 -19.141 1.00 37.84 90 GLN A CA 1
ATOM 727 C C . GLN A 1 90 ? -20.541 -36.715 -18.902 1.00 38.99 90 GLN A C 1
ATOM 728 O O . GLN A 1 90 ? -20.831 -37.104 -17.753 1.00 38.44 90 GLN A O 1
ATOM 734 N N . LEU A 1 91 ? -21.172 -37.137 -20.001 1.00 40.38 91 LEU A N 1
ATOM 735 C CA . LEU A 1 91 ? -22.263 -38.107 -19.938 1.00 43.52 91 LEU A CA 1
ATOM 736 C C . LEU A 1 91 ? -21.766 -39.562 -19.717 1.00 44.57 91 LEU A C 1
ATOM 737 O O . LEU A 1 91 ? -22.331 -40.304 -18.914 1.00 44.82 91 LEU A O 1
ATOM 742 N N . GLU A 1 92 ? -20.729 -39.970 -20.459 1.00 45.12 92 GLU A N 1
ATOM 743 C CA . GLU A 1 92 ? -20.127 -41.302 -20.300 1.00 45.51 92 GLU A CA 1
ATOM 744 C C . GLU A 1 92 ? -19.650 -41.528 -18.841 1.00 44.47 92 GLU A C 1
ATOM 745 O O . GLU A 1 92 ? -19.839 -42.595 -18.276 1.00 44.96 92 GLU A O 1
ATOM 751 N N . TYR A 1 93 ? -19.058 -40.506 -18.240 1.00 43.18 93 TYR A N 1
ATOM 752 C CA . TYR A 1 93 ? -18.384 -40.637 -16.955 1.00 42.59 93 TYR A CA 1
ATOM 753 C C . TYR A 1 93 ? -19.213 -40.334 -15.715 1.00 42.18 93 TYR A C 1
ATOM 754 O O . TYR A 1 93 ? -18.916 -40.875 -14.644 1.00 40.76 93 TYR A O 1
ATOM 763 N N . TYR A 1 94 ? -20.227 -39.467 -15.871 1.00 40.92 94 TYR A N 1
ATOM 764 C CA . TYR A 1 94 ? -20.919 -38.880 -14.743 1.00 40.43 94 TYR A CA 1
ATOM 765 C C . TYR A 1 94 ? -22.428 -38.824 -14.939 1.00 41.02 94 TYR A C 1
ATOM 766 O O . TYR A 1 94 ? -23.173 -38.254 -14.136 1.00 39.98 94 TYR A O 1
ATOM 775 N N . ASP A 1 95 ? -22.845 -39.409 -16.045 1.00 41.88 95 ASP A N 1
ATOM 776 C CA . ASP A 1 95 ? -24.229 -39.671 -16.326 1.00 43.72 95 ASP A CA 1
ATOM 777 C C . ASP A 1 95 ? -25.085 -38.429 -16.328 1.00 42.80 95 ASP A C 1
ATOM 778 O O . ASP A 1 95 ? -26.242 -38.483 -15.932 1.00 44.47 95 ASP A O 1
ATOM 783 N N . ARG A 1 96 ? -24.524 -37.301 -16.743 1.00 41.66 96 ARG A N 1
ATOM 784 C CA . ARG A 1 96 ? -25.320 -36.096 -16.875 1.00 40.18 96 ARG A CA 1
ATOM 785 C C . ARG A 1 96 ? -24.748 -35.255 -17.995 1.00 40.31 96 ARG A C 1
ATOM 786 O O . ARG A 1 96 ? -23.604 -35.482 -18.433 1.00 40.32 96 ARG A O 1
ATOM 794 N N . LYS A 1 97 ? -25.548 -34.309 -18.483 1.00 38.69 97 LYS A N 1
ATOM 795 C CA . LYS A 1 97 ? -25.157 -33.580 -19.660 1.00 38.49 97 LYS A CA 1
ATOM 796 C C . LYS A 1 97 ? -25.468 -32.093 -19.488 1.00 36.63 97 LYS A C 1
ATOM 797 O O . LYS A 1 97 ? -25.540 -31.369 -20.441 1.00 36.16 97 LYS A O 1
ATOM 803 N N . ASP A 1 98 ? -25.605 -31.640 -18.243 1.00 35.63 98 ASP A N 1
ATOM 804 C CA . ASP A 1 98 ? -25.919 -30.226 -17.973 1.00 32.93 98 ASP A CA 1
ATOM 805 C C . ASP A 1 98 ? -24.704 -29.494 -17.482 1.00 30.99 98 ASP A C 1
ATOM 806 O O . ASP A 1 98 ? -24.805 -28.593 -16.666 1.00 30.71 98 ASP A O 1
ATOM 811 N N . GLY A 1 99 ? -23.526 -29.892 -17.962 1.00 30.57 99 GLY A N 1
ATOM 812 C CA . GLY A 1 99 ? -22.258 -29.248 -17.557 1.00 27.95 99 GLY A CA 1
ATOM 813 C C . GLY A 1 99 ? -22.127 -27.742 -17.604 1.00 27.84 99 GLY A C 1
ATOM 814 O O . GLY A 1 99 ? -21.501 -27.148 -16.742 1.00 25.61 99 GLY A O 1
ATOM 815 N N . GLY A 1 100 ? -22.735 -27.082 -18.593 1.00 27.72 100 GLY A N 1
ATOM 816 C CA . GLY A 1 100 ? -22.706 -25.617 -18.626 1.00 26.24 100 GLY A CA 1
ATOM 817 C C . GLY A 1 100 ? -23.313 -24.906 -17.388 1.00 27.52 100 GLY A C 1
ATOM 818 O O . GLY A 1 100 ? -22.922 -23.757 -17.007 1.00 27.94 100 GLY A O 1
ATOM 819 N N . GLU A 1 101 ? -24.275 -25.570 -16.780 1.00 27.63 101 GLU A N 1
ATOM 820 C CA . GLU A 1 101 ? -24.801 -25.197 -15.430 1.00 28.64 101 GLU A CA 1
ATOM 821 C C . GLU A 1 101 ? -24.087 -25.865 -14.248 1.00 26.71 101 GLU A C 1
ATOM 822 O O . GLU A 1 101 ? -23.781 -25.215 -13.269 1.00 26.57 101 GLU A O 1
ATOM 828 N N . TYR A 1 102 ? -23.879 -27.169 -14.324 1.00 25.59 102 TYR A N 1
ATOM 829 C CA . TYR A 1 102 ? -23.424 -27.908 -13.157 1.00 26.53 102 TYR A CA 1
ATOM 830 C C . TYR A 1 102 ? -21.987 -27.486 -12.712 1.00 27.17 102 TYR A C 1
ATOM 831 O O . TYR A 1 102 ? -21.656 -27.420 -11.509 1.00 27.88 102 TYR A O 1
ATOM 840 N N . VAL A 1 103 ? -21.145 -27.108 -13.666 1.00 27.06 103 VAL A N 1
ATOM 841 C CA . VAL A 1 103 ? -19.807 -26.550 -13.279 1.00 25.43 103 VAL A CA 1
ATOM 842 C C . VAL A 1 103 ? -19.965 -25.366 -12.345 1.00 24.54 103 VAL A C 1
ATOM 843 O O . VAL A 1 103 ? -19.172 -25.187 -11.410 1.00 23.92 103 VAL A O 1
ATOM 847 N N . PHE A 1 104 ? -20.943 -24.493 -12.594 1.00 24.88 104 PHE A N 1
ATOM 848 C CA . PHE A 1 104 ? -21.075 -23.331 -11.691 1.00 24.45 104 PHE A CA 1
ATOM 849 C C . PHE A 1 104 ? -21.771 -23.693 -10.397 1.00 26.24 104 PHE A C 1
ATOM 850 O O . PHE A 1 104 ? -21.508 -23.087 -9.340 1.00 26.57 104 PHE A O 1
ATOM 858 N N . GLU A 1 105 ? -22.538 -24.767 -10.444 1.00 26.67 105 GLU A N 1
ATOM 859 C CA . GLU A 1 105 ? -22.988 -25.364 -9.191 1.00 30.21 105 GLU A CA 1
ATOM 860 C C . GLU A 1 105 ? -21.819 -25.922 -8.361 1.00 28.51 105 GLU A C 1
ATOM 861 O O . GLU A 1 105 ? -21.720 -25.646 -7.165 1.00 29.20 105 GLU A O 1
ATOM 867 N N . ILE A 1 106 ? -20.934 -26.703 -8.982 1.00 29.02 106 ILE A N 1
ATOM 868 C CA . ILE A 1 106 ? -19.658 -27.100 -8.316 1.00 26.09 106 ILE A CA 1
ATOM 869 C C . ILE A 1 106 ? -18.902 -25.912 -7.749 1.00 26.68 106 ILE A C 1
ATOM 870 O O . ILE A 1 106 ? -18.459 -25.929 -6.557 1.00 27.51 106 ILE A O 1
ATOM 875 N N . THR A 1 107 ? -18.780 -24.870 -8.561 1.00 24.75 107 THR A N 1
ATOM 876 C CA . THR A 1 107 ? -18.023 -23.700 -8.178 1.00 26.59 107 THR A CA 1
ATOM 877 C C . THR A 1 107 ? -18.669 -23.017 -6.947 1.00 29.01 107 THR A C 1
ATOM 878 O O . THR A 1 107 ? -17.947 -22.657 -6.013 1.00 27.85 107 THR A O 1
ATOM 882 N N . ASP A 1 108 ? -20.019 -22.858 -6.951 1.00 30.22 108 ASP A N 1
ATOM 883 C CA . ASP A 1 108 ? -20.747 -22.418 -5.757 1.00 31.99 108 ASP A CA 1
ATOM 884 C C . ASP A 1 108 ? -20.357 -23.245 -4.527 1.00 30.61 108 ASP A C 1
ATOM 885 O O . ASP A 1 108 ? -20.100 -22.704 -3.496 1.00 31.33 108 ASP A O 1
ATOM 890 N N . ASN A 1 109 ? -20.372 -24.554 -4.648 1.00 30.61 109 ASN A N 1
ATOM 891 C CA . ASN A 1 109 ? -20.069 -25.390 -3.523 1.00 31.92 109 ASN A CA 1
ATOM 892 C C . ASN A 1 109 ? -18.654 -25.188 -2.985 1.00 33.56 109 ASN A C 1
ATOM 893 O O . ASN A 1 109 ? -18.496 -24.871 -1.792 1.00 34.18 109 ASN A O 1
ATOM 898 N N . ILE A 1 110 ? -17.640 -25.268 -3.852 1.00 32.61 110 ILE A N 1
ATOM 899 C CA . ILE A 1 110 ? -16.250 -25.104 -3.371 1.00 32.37 110 ILE A CA 1
ATOM 900 C C . ILE A 1 110 ? -16.003 -23.709 -2.893 1.00 34.06 110 ILE A C 1
ATOM 901 O O . ILE A 1 110 ? -15.122 -23.485 -2.079 1.00 33.82 110 ILE A O 1
ATOM 906 N N . LEU A 1 111 ? -16.804 -22.751 -3.370 1.00 35.55 111 LEU A N 1
ATOM 907 C CA . LEU A 1 111 ? -16.583 -21.371 -2.910 1.00 36.90 111 LEU A CA 1
ATOM 908 C C . LEU A 1 111 ? -17.285 -21.049 -1.574 1.00 37.91 111 LEU A C 1
ATOM 909 O O . LEU A 1 111 ? -16.907 -20.094 -0.894 1.00 36.48 111 LEU A O 1
ATOM 914 N N . SER A 1 112 ? -18.367 -21.734 -1.296 1.00 40.25 112 SER A N 1
ATOM 915 C CA . SER A 1 112 ? -19.110 -21.572 -0.074 1.00 44.75 112 SER A CA 1
ATOM 916 C C . SER A 1 112 ? -18.440 -22.102 1.175 1.00 47.40 112 SER A C 1
ATOM 917 O O . SER A 1 112 ? -18.482 -21.490 2.199 1.00 48.28 112 SER A O 1
ATOM 920 N N . GLU A 1 113 ? -17.813 -23.254 1.061 1.00 50.36 113 GLU A N 1
ATOM 921 C CA . GLU A 1 113 ? -17.167 -23.909 2.176 1.00 52.30 113 GLU A CA 1
ATOM 922 C C . GLU A 1 113 ? -15.695 -24.108 2.000 1.00 52.34 113 GLU A C 1
ATOM 923 O O . GLU A 1 113 ? -15.237 -24.653 1.032 1.00 50.90 113 GLU A O 1
ATOM 929 N N . ASN A 1 114 ? -14.946 -23.706 2.988 1.00 52.72 114 ASN A N 1
ATOM 930 C CA . ASN A 1 114 ? -13.528 -23.829 2.864 1.00 53.93 114 ASN A CA 1
ATOM 931 C C . ASN A 1 114 ? -12.973 -25.181 3.253 1.00 53.03 114 ASN A C 1
ATOM 932 O O . ASN A 1 114 ? -12.003 -25.257 3.959 1.00 53.81 114 ASN A O 1
ATOM 937 N N . ILE A 1 115 ? -13.569 -26.234 2.731 1.00 50.76 115 ILE A N 1
ATOM 938 C CA . ILE A 1 115 ? -13.125 -27.605 2.965 1.00 48.89 115 ILE A CA 1
ATOM 939 C C . ILE A 1 115 ? -12.281 -28.288 1.865 1.00 46.57 115 ILE A 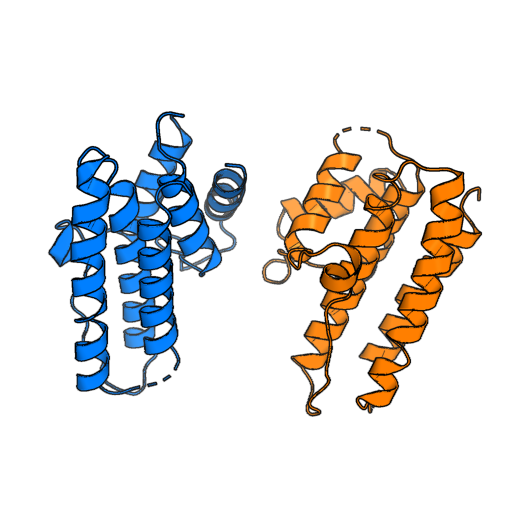C 1
ATOM 940 O O . ILE A 1 115 ? -11.720 -29.359 2.099 1.00 47.03 115 ILE A O 1
ATOM 945 N N . TYR A 1 116 ? -12.148 -27.674 0.693 1.00 43.64 116 TYR A N 1
ATOM 946 C CA . TYR A 1 116 ? -11.719 -28.448 -0.474 1.00 39.49 116 TYR A CA 1
ATOM 947 C C . TYR A 1 116 ? -10.244 -28.354 -0.760 1.00 37.50 116 TYR A C 1
ATOM 948 O O . TYR A 1 116 ? -9.661 -27.319 -0.510 1.00 37.26 116 TYR A O 1
ATOM 957 N N . PRO A 1 117 ? -9.642 -29.414 -1.322 1.00 35.58 117 PRO A N 1
ATOM 958 C CA . PRO A 1 117 ? -8.231 -29.294 -1.660 1.00 35.41 117 PRO A CA 1
ATOM 959 C C . PRO A 1 117 ? -7.998 -28.231 -2.723 1.00 35.09 117 PRO A C 1
ATOM 960 O O . PRO A 1 117 ? -8.902 -27.930 -3.499 1.00 33.81 117 PRO A O 1
ATOM 964 N N . GLN A 1 118 ? -6.784 -27.699 -2.778 1.00 33.08 118 GLN A N 1
ATOM 965 C CA . GLN A 1 118 ? -6.437 -26.607 -3.685 1.00 33.81 118 GLN A CA 1
ATOM 966 C C . GLN A 1 118 ? -6.640 -26.958 -5.170 1.00 31.48 118 GLN A C 1
ATOM 967 O O . GLN A 1 118 ? -7.011 -26.112 -5.947 1.00 29.58 118 GLN A O 1
ATOM 973 N N . ILE A 1 119 ? -6.401 -28.211 -5.530 1.00 29.87 119 ILE A N 1
ATOM 974 C CA . ILE A 1 119 ? -6.657 -28.684 -6.884 1.00 30.84 119 ILE A CA 1
ATOM 975 C C . ILE A 1 119 ? -8.132 -28.426 -7.430 1.00 30.88 119 ILE A C 1
ATOM 976 O O . ILE A 1 119 ? -8.332 -28.280 -8.666 1.00 29.48 119 ILE A O 1
ATOM 981 N N . CYS A 1 120 ? -9.132 -28.419 -6.523 1.00 30.29 120 CYS A N 1
ATOM 982 C CA . CYS A 1 120 ? -10.535 -28.058 -6.921 1.00 30.47 120 CYS A CA 1
ATOM 983 C C . CYS A 1 120 ? -10.582 -26.678 -7.548 1.00 30.11 120 CYS A C 1
ATOM 984 O O . CYS A 1 120 ? -11.078 -26.539 -8.651 1.00 29.31 120 CYS A O 1
ATOM 987 N N . TYR A 1 121 ? -10.044 -25.679 -6.837 1.00 29.86 121 TYR A N 1
ATOM 988 C CA . TYR A 1 121 ? -9.975 -24.302 -7.310 1.00 31.01 121 TYR A CA 1
ATOM 989 C C . TYR A 1 121 ? -9.084 -24.072 -8.555 1.00 31.70 121 TYR A C 1
ATOM 990 O O . TYR A 1 121 ? -9.353 -23.122 -9.362 1.00 30.85 121 TYR A O 1
ATOM 999 N N . GLN A 1 122 ? -7.982 -24.859 -8.667 1.00 30.73 122 GLN A N 1
ATOM 1000 C CA . GLN A 1 122 ? -7.016 -24.721 -9.746 1.00 30.35 122 GLN A CA 1
ATOM 1001 C C . GLN A 1 122 ? -7.635 -25.287 -10.996 1.00 29.52 122 GLN A C 1
ATOM 1002 O O . GLN A 1 122 ? -7.412 -24.789 -12.079 1.00 30.78 122 GLN A O 1
ATOM 1008 N N . THR A 1 123 ? -8.355 -26.385 -10.856 1.00 29.23 123 THR A N 1
ATOM 1009 C CA . THR A 1 123 ? -9.022 -26.950 -11.989 1.00 30.15 123 THR A CA 1
ATOM 1010 C C . THR A 1 123 ? -10.089 -25.969 -12.560 1.00 29.83 123 THR A C 1
ATOM 1011 O O . THR A 1 123 ? -10.127 -25.761 -13.791 1.00 28.84 123 THR A O 1
ATOM 1015 N N . ILE A 1 124 ? -10.878 -25.322 -11.682 1.00 28.48 124 ILE A N 1
ATOM 1016 C CA . ILE A 1 124 ? -11.861 -24.330 -12.148 1.00 28.12 124 ILE A CA 1
ATOM 1017 C C . ILE A 1 124 ? -11.126 -23.149 -12.776 1.00 28.87 124 ILE A C 1
ATOM 1018 O O . ILE A 1 124 ? -11.470 -22.716 -13.849 1.00 28.20 124 ILE A O 1
ATOM 1023 N N . SER A 1 125 ? -10.136 -22.612 -12.074 1.00 31.21 125 SER A N 1
ATOM 1024 C CA . SER A 1 125 ? -9.335 -21.473 -12.588 1.00 32.15 125 SER A CA 1
ATOM 1025 C C . SER A 1 125 ? -8.795 -21.785 -14.016 1.00 32.34 125 SER A C 1
ATOM 1026 O O . SER A 1 125 ? -8.941 -20.981 -14.950 1.00 32.78 125 SER A O 1
ATOM 1029 N N . LEU A 1 126 ? -8.259 -22.987 -14.186 1.00 31.38 126 LEU A N 1
ATOM 1030 C CA . LEU A 1 126 ? -7.728 -23.379 -15.479 1.00 32.02 126 LEU A CA 1
ATOM 1031 C C . LEU A 1 126 ? -8.766 -23.388 -16.578 1.00 31.66 126 LEU A C 1
ATOM 1032 O O . LEU A 1 126 ? -8.544 -22.777 -17.610 1.00 31.95 126 LEU A O 1
ATOM 1037 N N . ILE A 1 127 ? -9.883 -24.102 -16.384 1.00 31.45 127 ILE A N 1
ATOM 1038 C CA . ILE A 1 127 ? -10.909 -24.139 -17.428 1.00 31.04 127 ILE A CA 1
ATOM 1039 C C . ILE A 1 127 ? -11.429 -22.729 -17.717 1.00 31.07 127 ILE A C 1
ATOM 1040 O O . ILE A 1 127 ? -11.616 -22.413 -18.890 1.00 32.37 127 ILE A O 1
ATOM 1045 N N . LEU A 1 128 ? -11.506 -21.863 -16.703 1.00 30.00 128 LEU A N 1
ATOM 1046 C CA . LEU A 1 128 ? -11.992 -20.494 -16.890 1.00 31.29 128 LEU A CA 1
ATOM 1047 C C . LEU A 1 128 ? -10.952 -19.584 -17.622 1.00 33.41 128 LEU A C 1
ATOM 1048 O O . LEU A 1 128 ? -11.342 -18.652 -18.346 1.00 33.68 128 LEU A O 1
ATOM 1053 N N . HIS A 1 129 ? -9.652 -19.823 -17.386 1.00 33.13 129 HIS A N 1
ATOM 1054 C CA . HIS A 1 129 ? -8.605 -19.134 -18.118 1.00 34.65 129 HIS A CA 1
ATOM 1055 C C . HIS A 1 129 ? -8.471 -19.646 -19.498 1.00 34.99 129 HIS A C 1
ATOM 1056 O O . HIS A 1 129 ? -7.950 -18.940 -20.330 1.00 35.80 129 HIS A O 1
ATOM 1063 N N . ASN A 1 130 ? -8.909 -20.886 -19.735 1.00 35.11 130 ASN A N 1
ATOM 1064 C CA . ASN A 1 130 ? -9.131 -21.396 -21.102 1.00 34.57 130 ASN A CA 1
ATOM 1065 C C . ASN A 1 130 ? -10.539 -21.202 -21.748 1.00 33.80 130 ASN A C 1
ATOM 1066 O O . ASN A 1 130 ? -10.929 -21.968 -22.644 1.00 34.14 130 ASN A O 1
ATOM 1071 N N . ASP A 1 131 ? -11.262 -20.171 -21.297 1.00 34.02 131 ASP A N 1
ATOM 1072 C CA . ASP A 1 131 ? -12.519 -19.700 -21.921 1.00 33.05 131 ASP A CA 1
ATOM 1073 C C . ASP A 1 131 ? -13.675 -20.677 -21.853 1.00 31.71 131 ASP A C 1
ATOM 1074 O O . ASP A 1 131 ? -14.471 -20.758 -22.805 1.00 32.20 131 ASP A O 1
ATOM 1079 N N . PHE A 1 132 ? -13.749 -21.443 -20.759 1.00 28.20 132 PHE A N 1
ATOM 1080 C CA . PHE A 1 132 ? -15.008 -22.086 -20.422 1.00 27.96 132 PHE A CA 1
ATOM 1081 C C . PHE A 1 132 ? -16.069 -21.006 -20.120 1.00 25.46 132 PHE A C 1
ATOM 1082 O O . PHE A 1 132 ? -15.854 -20.101 -19.302 1.00 25.29 132 PHE A O 1
ATOM 1090 N N . TYR A 1 133 ? -17.192 -21.129 -20.799 1.00 25.85 133 TYR A N 1
ATOM 1091 C CA . TYR A 1 133 ? -18.324 -20.176 -20.693 1.00 27.99 133 TYR A CA 1
ATOM 1092 C C . TYR A 1 133 ? -19.570 -20.827 -20.070 1.00 27.65 133 TYR A C 1
ATOM 1093 O O . TYR A 1 133 ? -20.295 -20.186 -19.318 1.00 28.93 133 TYR A O 1
ATOM 1102 N N . GLY A 1 134 ? -19.772 -22.093 -20.380 1.00 26.29 134 GLY A N 1
ATOM 1103 C CA . GLY A 1 134 ? -20.918 -22.851 -19.952 1.00 25.58 134 GLY A CA 1
ATOM 1104 C C . GLY A 1 134 ? -22.172 -22.060 -20.242 1.00 26.26 134 GLY A C 1
ATOM 1105 O O . GLY A 1 134 ? -22.354 -21.606 -21.367 1.00 26.89 134 GLY A O 1
ATOM 1106 N N . LYS A 1 135 ? -22.991 -21.832 -19.219 1.00 25.01 135 LYS A N 1
ATOM 1107 C CA . LYS A 1 135 ? -24.365 -21.246 -19.388 1.00 25.67 135 LYS A CA 1
ATOM 1108 C C . LYS A 1 135 ? -24.222 -19.808 -19.791 1.00 24.88 135 LYS A C 1
ATOM 1109 O O . LYS A 1 135 ? -25.169 -19.158 -20.253 1.00 24.87 135 LYS A O 1
ATOM 1115 N N . TYR A 1 136 ? -23.008 -19.284 -19.649 1.00 24.23 136 TYR A N 1
ATOM 1116 C CA . TYR A 1 136 ? -22.827 -17.883 -19.979 1.00 22.85 136 TYR A CA 1
ATOM 1117 C C . TYR A 1 136 ? -22.450 -17.647 -21.455 1.00 23.80 136 TYR A C 1
ATOM 1118 O O . TYR A 1 136 ? -22.139 -16.554 -21.780 1.00 22.69 136 TYR A O 1
ATOM 1127 N N . TYR A 1 137 ? -22.442 -18.680 -22.296 1.00 26.22 137 TYR A N 1
ATOM 1128 C CA . TYR A 1 137 ? -21.987 -18.588 -23.689 1.00 29.09 137 TYR A CA 1
ATOM 1129 C C . TYR A 1 137 ? -22.558 -17.383 -24.454 1.00 30.00 137 TYR A C 1
ATOM 1130 O O . TYR A 1 137 ? -21.845 -16.761 -25.234 1.00 29.01 137 TYR A O 1
ATOM 1139 N N . ASP A 1 138 ? -23.849 -17.081 -24.254 1.00 29.31 138 ASP A N 1
ATOM 1140 C CA . ASP A 1 138 ? -24.468 -16.003 -25.024 1.00 29.29 138 ASP A CA 1
ATOM 1141 C C . ASP A 1 138 ? -23.936 -14.650 -24.647 1.00 28.15 138 ASP A C 1
ATOM 1142 O O . ASP A 1 138 ? -24.069 -13.741 -25.422 1.00 26.83 138 ASP A O 1
ATOM 1147 N N . ASN A 1 139 ? -23.351 -14.483 -23.440 1.00 26.95 139 ASN A N 1
ATOM 1148 C CA . ASN A 1 139 ? -22.955 -13.144 -23.042 1.00 27.02 139 ASN A CA 1
ATOM 1149 C C . ASN A 1 139 ? -21.954 -13.182 -21.898 1.00 27.15 139 ASN A C 1
ATOM 1150 O O . ASN A 1 139 ? -22.344 -13.310 -20.702 1.00 26.57 139 ASN A O 1
ATOM 1155 N N . ILE A 1 140 ? -20.677 -13.044 -22.266 1.00 24.99 140 ILE A N 1
ATOM 1156 C CA . ILE A 1 140 ? -19.599 -13.252 -21.313 1.00 26.49 140 ILE A CA 1
ATOM 1157 C C . ILE A 1 140 ? -19.369 -11.984 -20.553 1.00 26.51 140 ILE A C 1
ATOM 1158 O O . ILE A 1 140 ? -18.471 -11.907 -19.729 1.00 26.26 140 ILE A O 1
ATOM 1163 N N . TYR A 1 141 ? -20.220 -10.968 -20.786 1.00 25.05 141 TYR A N 1
ATOM 1164 C CA . TYR A 1 141 ? -20.154 -9.765 -19.940 1.00 23.80 141 TYR A CA 1
ATOM 1165 C C . TYR A 1 141 ? -20.930 -9.953 -18.601 1.00 23.63 141 TYR A C 1
ATOM 1166 O O . TYR A 1 141 ? -20.900 -9.083 -17.734 1.00 23.69 141 TYR A O 1
ATOM 1175 N N . ASN A 1 142 ? -21.668 -11.053 -18.479 1.00 22.72 142 ASN A N 1
ATOM 1176 C CA . ASN A 1 142 ? -22.555 -11.312 -17.322 1.00 23.21 142 ASN A CA 1
ATOM 1177 C C . ASN A 1 142 ? -21.833 -11.082 -15.961 1.00 25.52 142 ASN A C 1
ATOM 1178 O O . ASN A 1 142 ? -20.727 -11.631 -15.722 1.00 24.47 142 ASN A O 1
ATOM 1183 N N . HIS A 1 143 ? -22.434 -10.300 -15.074 1.00 26.01 143 HIS A N 1
ATOM 1184 C CA . HIS A 1 143 ? -21.731 -9.979 -13.810 1.00 28.17 143 HIS A CA 1
ATOM 1185 C C . HIS A 1 143 ? -21.409 -11.164 -12.912 1.00 28.33 143 HIS A C 1
ATOM 1186 O O . HIS A 1 143 ? -20.354 -11.169 -12.340 1.00 29.79 143 HIS A O 1
ATOM 1193 N N . SER A 1 144 ? -22.327 -12.119 -12.763 1.00 29.47 144 SER A N 1
ATOM 1194 C CA . SER A 1 144 ? -22.043 -13.348 -12.009 1.00 29.28 144 SER A CA 1
ATOM 1195 C C . SER A 1 144 ? -20.895 -14.146 -12.635 1.00 29.37 144 SER A C 1
ATOM 1196 O O . SER A 1 144 ? -20.066 -14.668 -11.914 1.00 28.99 144 SER A O 1
ATOM 1199 N N . PHE A 1 145 ? -20.806 -14.186 -13.966 1.00 27.97 145 PHE A N 1
ATOM 1200 C CA . PHE A 1 145 ? -19.774 -14.950 -14.625 1.00 27.47 145 PHE A CA 1
ATOM 1201 C C . PHE A 1 145 ? -18.441 -14.331 -14.234 1.00 29.78 145 PHE A C 1
ATOM 1202 O O . PHE A 1 145 ? -17.506 -15.045 -13.821 1.00 28.84 145 PHE A O 1
ATOM 1210 N N . LEU A 1 146 ? -18.344 -13.011 -14.339 1.00 29.73 146 LEU A N 1
ATOM 1211 C CA . LEU A 1 146 ? -17.100 -12.353 -13.993 1.00 32.04 146 LEU A CA 1
ATOM 1212 C C . LEU A 1 146 ? -16.762 -12.509 -12.515 1.00 32.38 146 LEU A C 1
ATOM 1213 O O . LEU A 1 146 ? -15.582 -12.622 -12.164 1.00 32.82 146 LEU A O 1
ATOM 1218 N N . ALA A 1 147 ? -17.770 -12.555 -11.666 1.00 31.14 147 ALA A N 1
ATOM 1219 C CA . ALA A 1 147 ? -17.519 -12.739 -10.246 1.00 31.61 147 ALA A CA 1
ATOM 1220 C C . ALA A 1 147 ? -16.934 -14.117 -9.935 1.00 31.62 147 ALA A C 1
ATOM 1221 O O . ALA A 1 147 ? -16.091 -14.226 -9.063 1.00 30.69 147 ALA A O 1
ATOM 1223 N N . TYR A 1 148 ? -17.421 -15.171 -10.611 1.00 31.01 148 TYR A N 1
ATOM 1224 C CA . TYR A 1 148 ? -16.920 -16.519 -10.411 1.00 31.59 148 TYR A CA 1
ATOM 1225 C C . TYR A 1 148 ? -15.429 -16.576 -10.706 1.00 32.81 148 TYR A 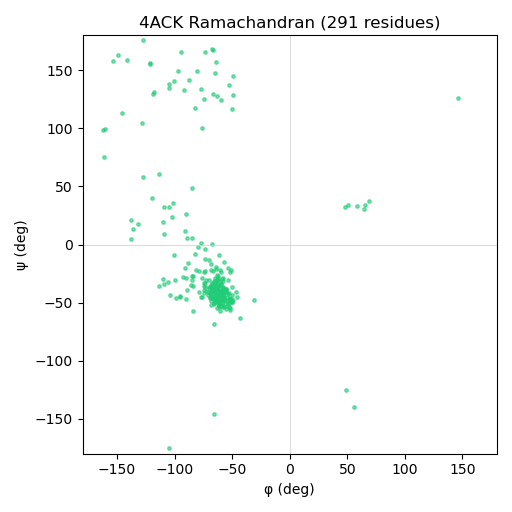C 1
ATOM 1226 O O . TYR A 1 148 ? -14.670 -17.213 -10.000 1.00 32.59 148 TYR A O 1
ATOM 1235 N N . LYS A 1 149 ? -15.037 -15.954 -11.805 1.00 33.28 149 LYS A N 1
ATOM 1236 C CA . LYS A 1 149 ? -13.630 -15.831 -12.178 1.00 35.35 149 LYS A CA 1
ATOM 1237 C C . LYS A 1 149 ? -12.819 -15.124 -11.107 1.00 35.56 149 LYS A C 1
ATOM 1238 O O . LYS A 1 149 ? -11.835 -15.664 -10.636 1.00 37.91 149 LYS A O 1
ATOM 1244 N N . LYS A 1 150 ? -13.255 -13.953 -10.693 1.00 37.38 150 LYS A N 1
ATOM 1245 C CA . LYS A 1 150 ? -12.551 -13.145 -9.690 1.00 39.87 150 LYS A CA 1
ATOM 1246 C C . LYS A 1 150 ? -12.453 -13.969 -8.394 1.00 40.24 150 LYS A C 1
ATOM 1247 O O . LYS A 1 150 ? -11.379 -14.110 -7.789 1.00 41.39 150 LYS A O 1
ATOM 1253 N N . GLU A 1 151 ? -13.562 -14.574 -7.992 1.00 40.35 151 GLU A N 1
ATOM 1254 C CA . GLU A 1 151 ? -13.607 -15.232 -6.683 1.00 40.44 151 GLU A CA 1
ATOM 1255 C C . GLU A 1 151 ? -12.717 -16.469 -6.632 1.00 39.89 151 GLU A C 1
ATOM 1256 O O . GLU A 1 151 ? -12.019 -16.693 -5.649 1.00 39.14 151 GLU A O 1
ATOM 1262 N N . ILE A 1 152 ? -12.724 -17.230 -7.718 1.00 39.08 152 ILE A N 1
A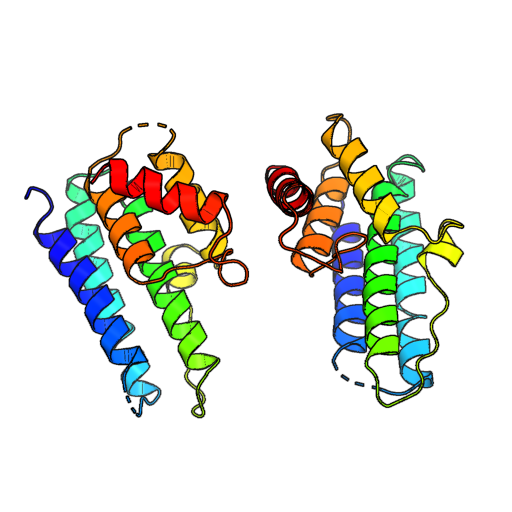TOM 1263 C CA . ILE A 1 152 ? -11.915 -18.417 -7.831 1.00 40.30 152 ILE A CA 1
ATOM 1264 C C . ILE A 1 152 ? -10.412 -18.072 -7.826 1.00 43.20 152 ILE A C 1
ATOM 1265 O O . ILE A 1 152 ? -9.627 -18.781 -7.224 1.00 44.08 152 ILE A O 1
ATOM 1270 N N . ASP A 1 153 ? -10.020 -17.005 -8.498 1.00 45.92 153 ASP A N 1
ATOM 1271 C CA . ASP A 1 153 ? -8.608 -16.710 -8.572 1.00 49.35 153 ASP A CA 1
ATOM 1272 C C . ASP A 1 153 ? -8.096 -16.181 -7.237 1.00 51.19 153 ASP A C 1
ATOM 1273 O O . ASP A 1 153 ? -6.917 -16.337 -6.921 1.00 52.06 153 ASP A O 1
ATOM 1278 N N . LYS A 1 154 ? -9.012 -15.635 -6.440 1.00 53.06 154 LYS A N 1
ATOM 1279 C CA . LYS A 1 154 ? -8.722 -15.145 -5.127 1.00 54.85 154 LYS A CA 1
ATOM 1280 C C . LYS A 1 154 ? -8.354 -16.287 -4.185 1.00 55.83 154 LYS A C 1
ATOM 1281 O O . LYS A 1 154 ? -8.086 -16.018 -3.025 1.00 57.15 154 LYS A O 1
ATOM 1287 N N . HIS A 1 155 ? -8.334 -17.539 -4.667 1.00 56.80 155 HIS A N 1
ATOM 1288 C CA . HIS A 1 155 ? -8.033 -18.756 -3.858 1.00 56.51 155 HIS A CA 1
ATOM 1289 C C . HIS A 1 155 ? -6.639 -19.386 -4.127 1.00 56.74 155 HIS A C 1
ATOM 1290 O O . HIS A 1 155 ? -6.102 -19.393 -5.250 1.00 56.20 155 HIS A O 1
ATOM 1297 N N . MET B 1 1 ? 6.721 20.026 -7.595 0.50 51.01 1 MET B N 1
ATOM 1298 C CA . MET B 1 1 ? 6.885 18.625 -8.058 0.50 51.12 1 MET B CA 1
ATOM 1299 C C . MET B 1 1 ? 8.150 17.961 -7.491 0.50 51.16 1 MET B C 1
ATOM 1300 O O . MET B 1 1 ? 9.283 18.149 -7.964 0.50 50.84 1 MET B O 1
ATOM 1302 N N . LYS B 1 2 ? 7.902 17.183 -6.446 1.00 51.06 2 LYS B N 1
ATOM 1303 C CA . LYS B 1 2 ? 8.875 16.383 -5.708 1.00 50.34 2 LYS B CA 1
ATOM 1304 C C . LYS B 1 2 ? 9.494 15.243 -6.586 1.00 49.25 2 LYS B C 1
ATOM 1305 O O . LYS B 1 2 ? 10.652 14.799 -6.358 1.00 49.21 2 LYS B O 1
ATOM 1311 N N . ASP B 1 3 ? 8.715 14.770 -7.567 1.00 45.65 3 ASP B N 1
ATOM 1312 C CA . ASP B 1 3 ? 9.090 13.583 -8.341 1.00 42.95 3 ASP B CA 1
ATOM 1313 C C . ASP B 1 3 ? 9.222 13.928 -9.794 1.00 40.87 3 ASP B C 1
ATOM 1314 O O . ASP B 1 3 ? 8.878 13.162 -10.677 1.00 37.84 3 ASP B O 1
ATOM 1319 N N . PHE B 1 4 ? 9.797 15.109 -10.013 1.00 40.26 4 PHE B N 1
ATOM 1320 C CA . PHE B 1 4 ? 9.809 15.692 -11.318 1.00 40.67 4 PHE B CA 1
ATOM 1321 C C . PHE B 1 4 ? 10.649 14.882 -12.316 1.00 39.39 4 PHE B C 1
ATOM 1322 O O . PHE B 1 4 ? 10.204 14.616 -13.452 1.00 37.29 4 PHE B O 1
ATOM 1330 N N . LYS B 1 5 ? 11.845 14.481 -11.891 1.00 38.39 5 LYS B N 1
ATOM 1331 C CA . LYS B 1 5 ? 12.745 13.729 -12.782 1.00 38.13 5 LYS B CA 1
ATOM 1332 C C . LYS B 1 5 ? 12.118 12.381 -13.123 1.00 36.02 5 LYS B C 1
ATOM 1333 O O . LYS B 1 5 ? 12.169 11.937 -14.263 1.00 34.83 5 LYS B O 1
ATOM 1339 N N . GLU B 1 6 ? 11.534 11.737 -12.117 1.00 34.68 6 GLU B N 1
ATOM 1340 C CA . GLU B 1 6 ? 10.825 10.438 -12.337 1.00 33.32 6 GLU B CA 1
ATOM 1341 C C . GLU B 1 6 ? 9.712 10.535 -13.361 1.00 31.48 6 GLU B C 1
ATOM 1342 O O . GLU B 1 6 ? 9.620 9.727 -14.267 1.00 28.87 6 GLU B O 1
ATOM 1348 N N . ILE B 1 7 ? 8.878 11.562 -13.205 1.00 32.08 7 ILE B N 1
ATOM 1349 C CA . ILE B 1 7 ? 7.738 11.760 -14.092 1.00 32.59 7 ILE B CA 1
ATOM 1350 C C . ILE B 1 7 ? 8.211 12.021 -15.504 1.00 32.39 7 ILE B C 1
ATOM 1351 O O . ILE B 1 7 ? 7.645 11.471 -16.460 1.00 31.05 7 ILE B O 1
ATOM 1356 N N . GLU B 1 8 ? 9.254 12.851 -15.649 1.00 33.03 8 GLU B N 1
ATOM 1357 C CA . GLU B 1 8 ? 9.865 13.100 -16.954 1.00 34.53 8 GLU B CA 1
ATOM 1358 C C . GLU B 1 8 ? 10.236 11.790 -17.671 1.00 33.35 8 GLU B C 1
ATOM 1359 O O . GLU B 1 8 ? 9.949 11.619 -18.871 1.00 33.30 8 GLU B O 1
ATOM 1365 N N . ILE B 1 9 ? 10.909 10.898 -16.938 1.00 30.90 9 ILE B N 1
ATOM 1366 C CA . ILE B 1 9 ? 11.331 9.612 -17.483 1.00 30.99 9 ILE B CA 1
ATOM 1367 C C . ILE B 1 9 ? 10.092 8.715 -17.879 1.00 29.07 9 ILE B C 1
ATOM 1368 O O . ILE B 1 9 ? 10.015 8.159 -18.979 1.00 28.57 9 ILE B O 1
ATOM 1373 N N . ILE B 1 10 ? 9.145 8.608 -16.983 1.00 28.34 10 ILE B N 1
ATOM 1374 C CA . ILE B 1 10 ? 7.910 7.817 -17.249 1.00 27.77 10 ILE B CA 1
ATOM 1375 C C . ILE B 1 10 ? 7.253 8.372 -18.514 1.00 26.86 10 ILE B C 1
ATOM 1376 O O . ILE B 1 10 ? 7.009 7.617 -19.436 1.00 25.85 10 ILE B O 1
ATOM 1381 N N . LEU B 1 11 ? 7.052 9.690 -18.572 1.00 28.60 11 LEU B N 1
ATOM 1382 C CA . LEU B 1 11 ? 6.407 10.327 -19.726 1.00 30.27 11 LEU B CA 1
ATOM 1383 C C . LEU B 1 11 ? 7.192 10.026 -20.968 1.00 30.39 11 LEU B C 1
ATOM 1384 O O . LEU B 1 11 ? 6.619 9.790 -22.023 1.00 31.44 11 LEU B O 1
ATOM 1389 N N . ASP B 1 12 ? 8.517 10.041 -20.857 1.00 30.82 12 ASP B N 1
ATOM 1390 C CA . ASP B 1 12 ? 9.327 9.786 -22.062 1.00 30.84 12 ASP B CA 1
ATOM 1391 C C . ASP B 1 12 ? 9.253 8.332 -22.562 1.00 29.26 12 ASP B C 1
ATOM 1392 O O . ASP B 1 12 ? 9.300 8.029 -23.759 1.00 30.61 12 ASP B O 1
ATOM 1397 N N . ILE B 1 13 ? 9.184 7.400 -21.651 1.00 27.64 13 ILE B N 1
ATOM 1398 C CA . ILE B 1 13 ? 9.042 6.016 -22.034 1.00 25.95 13 ILE B CA 1
ATOM 1399 C C . ILE B 1 13 ? 7.648 5.819 -22.665 1.00 27.00 13 ILE B C 1
ATOM 1400 O O . ILE B 1 13 ? 7.539 5.045 -23.593 1.00 26.45 13 ILE B O 1
ATOM 1405 N N . ILE B 1 14 ? 6.594 6.473 -22.148 1.00 27.53 14 ILE B N 1
ATOM 1406 C CA . ILE B 1 14 ? 5.264 6.350 -22.780 1.00 29.17 14 ILE B CA 1
ATOM 1407 C C . ILE B 1 14 ? 5.312 6.984 -24.197 1.00 30.72 14 ILE B C 1
ATOM 1408 O O . ILE B 1 14 ? 4.915 6.360 -25.169 1.00 30.21 14 ILE B O 1
ATOM 1413 N N . LYS B 1 15 ? 5.893 8.182 -24.321 1.00 33.30 15 LYS B N 1
ATOM 1414 C CA . LYS B 1 15 ? 5.985 8.886 -25.618 1.00 36.31 15 LYS B CA 1
ATOM 1415 C C . LYS B 1 15 ? 6.762 8.062 -26.653 1.00 37.29 15 LYS B C 1
ATOM 1416 O O . LYS B 1 15 ? 6.365 7.885 -27.813 1.00 37.22 15 LYS B O 1
ATOM 1422 N N . THR B 1 16 ? 7.862 7.492 -26.196 1.00 37.88 16 THR B N 1
ATOM 1423 C CA . THR B 1 16 ? 8.715 6.670 -27.033 1.00 38.42 16 THR B CA 1
ATOM 1424 C C . THR B 1 16 ? 7.955 5.465 -27.540 1.00 37.27 16 THR B C 1
ATOM 1425 O O . THR B 1 16 ? 8.005 5.126 -28.712 1.00 38.15 16 THR B O 1
ATOM 1429 N N . THR B 1 17 ? 7.279 4.793 -26.623 1.00 35.71 17 THR B N 1
ATOM 1430 C CA . THR B 1 17 ? 6.449 3.676 -26.965 1.00 34.43 17 THR B CA 1
ATOM 1431 C C . THR B 1 17 ? 5.353 4.087 -27.989 1.00 36.56 17 THR B C 1
ATOM 1432 O O . THR B 1 17 ? 5.067 3.337 -28.938 1.00 35.65 17 THR B O 1
ATOM 1436 N N . ARG B 1 18 ? 4.716 5.239 -27.772 1.00 38.59 18 ARG B N 1
ATOM 1437 C CA . ARG B 1 18 ? 3.621 5.648 -28.642 1.00 42.81 18 ARG B CA 1
ATOM 1438 C C . ARG B 1 18 ? 4.153 5.898 -30.056 1.00 44.44 18 ARG B C 1
ATOM 1439 O O . ARG B 1 18 ? 3.464 5.566 -31.006 1.00 45.38 18 ARG B O 1
ATOM 1447 N N . GLU B 1 19 ? 5.390 6.392 -30.182 1.00 45.25 19 GLU B N 1
ATOM 1448 C CA . GLU B 1 19 ? 5.996 6.654 -31.498 1.00 46.87 19 GLU B CA 1
ATOM 1449 C C . GLU B 1 19 ? 6.280 5.352 -32.196 1.00 46.82 19 GLU B C 1
ATOM 1450 O O . GLU B 1 19 ? 5.977 5.220 -33.382 1.00 47.18 19 GLU B O 1
ATOM 1456 N N . ILE B 1 20 ? 6.855 4.402 -31.469 1.00 46.50 20 ILE B N 1
ATOM 1457 C CA . ILE B 1 20 ? 7.106 3.072 -32.004 1.00 47.30 20 ILE B CA 1
ATOM 1458 C C . ILE B 1 20 ? 5.837 2.449 -32.636 1.00 48.09 20 ILE B C 1
ATOM 1459 O O . ILE B 1 20 ? 5.847 2.078 -33.793 1.00 47.82 20 ILE B O 1
ATOM 1464 N N . ILE B 1 21 ? 4.754 2.346 -31.875 1.00 48.62 21 ILE B N 1
ATOM 1465 C CA . ILE B 1 21 ? 3.562 1.677 -32.374 1.00 50.08 21 ILE B CA 1
ATOM 1466 C C . ILE B 1 21 ? 2.834 2.464 -33.492 1.00 52.01 21 ILE B C 1
ATOM 1467 O O . ILE B 1 21 ? 2.262 1.840 -34.391 1.00 52.41 21 ILE B O 1
ATOM 1472 N N . GLU B 1 22 ? 2.917 3.802 -33.467 1.00 53.47 22 GLU B N 1
ATOM 1473 C CA . GLU B 1 22 ? 2.462 4.653 -34.586 1.00 56.21 22 GLU B CA 1
ATOM 1474 C C . GLU B 1 22 ? 3.240 4.414 -35.895 1.00 57.81 22 GLU B C 1
ATOM 1475 O O . GLU B 1 22 ? 2.710 4.607 -36.979 1.00 58.74 22 GLU B O 1
ATOM 1481 N N . ASP B 1 23 ? 4.509 4.027 -35.783 1.00 59.28 23 ASP B N 1
ATOM 1482 C CA . ASP B 1 23 ? 5.434 4.047 -36.910 1.00 60.25 23 ASP B CA 1
ATOM 1483 C C . ASP B 1 23 ? 5.048 3.044 -38.009 1.00 60.88 23 ASP B C 1
ATOM 1484 O O . ASP B 1 23 ? 5.139 1.831 -37.801 1.00 61.87 23 ASP B O 1
ATOM 1486 N N . ASP B 1 25 ? 6.424 0.985 -40.302 0.20 55.01 25 ASP B N 1
ATOM 1487 C CA . ASP B 1 25 ? 7.720 0.880 -40.966 0.20 55.16 25 ASP B CA 1
ATOM 1488 C C . ASP B 1 25 ? 8.843 0.558 -39.985 0.20 55.23 25 ASP B C 1
ATOM 1489 O O . ASP B 1 25 ? 9.984 0.971 -40.191 0.20 55.18 25 ASP B O 1
ATOM 1491 N N . ASN B 1 26 ? 8.503 -0.167 -38.917 1.00 55.77 26 ASN B N 1
ATOM 1492 C CA . ASN B 1 26 ? 9.473 -0.644 -37.908 1.00 55.29 26 ASN B CA 1
ATOM 1493 C C . ASN B 1 26 ? 10.180 -1.893 -38.413 1.00 54.79 26 ASN B C 1
ATOM 1494 O O . ASN B 1 26 ? 9.600 -2.685 -39.163 1.00 55.73 26 ASN B O 1
ATOM 1499 N N . ASP B 1 27 ? 11.426 -2.087 -37.996 1.00 53.08 27 ASP B N 1
ATOM 1500 C CA . ASP B 1 27 ? 12.115 -3.358 -38.244 1.00 50.93 27 ASP B CA 1
ATOM 1501 C C . ASP B 1 27 ? 12.633 -3.837 -36.904 1.00 47.77 27 ASP B C 1
ATOM 1502 O O . ASP B 1 27 ? 12.522 -3.116 -35.909 1.00 46.00 27 ASP B O 1
ATOM 1507 N N . ASN B 1 28 ? 13.221 -5.021 -36.872 1.00 46.23 28 ASN B N 1
ATOM 1508 C CA . ASN B 1 28 ? 13.688 -5.543 -35.614 1.00 45.02 28 ASN B CA 1
ATOM 1509 C C . ASN B 1 28 ? 14.735 -4.735 -34.914 1.00 44.48 28 ASN B C 1
ATOM 1510 O O . ASN B 1 28 ? 14.658 -4.557 -33.686 1.00 43.31 28 ASN B O 1
ATOM 1515 N N . GLU B 1 29 ? 15.690 -4.182 -35.660 1.00 42.63 29 GLU B N 1
ATOM 1516 C CA . GLU B 1 29 ? 16.753 -3.450 -34.954 1.00 41.90 29 GLU B CA 1
ATOM 1517 C C . GLU B 1 29 ? 16.267 -2.128 -34.396 1.00 38.78 29 GLU B C 1
ATOM 1518 O O . GLU B 1 29 ? 16.774 -1.672 -33.392 1.00 36.51 29 GLU B O 1
ATOM 1524 N N . LYS B 1 30 ? 15.290 -1.502 -35.052 1.00 36.15 30 LYS B N 1
ATOM 1525 C CA . LYS B 1 30 ? 14.727 -0.305 -34.501 1.00 34.36 30 LYS B CA 1
ATOM 1526 C C . LYS B 1 30 ? 13.910 -0.554 -33.187 1.00 33.03 30 LYS B C 1
ATOM 1527 O O . LYS B 1 30 ? 13.889 0.295 -32.297 1.00 30.86 30 LYS B O 1
ATOM 1533 N N . ILE B 1 31 ? 13.218 -1.682 -33.146 1.00 32.16 31 ILE B N 1
ATOM 1534 C CA . ILE B 1 31 ? 12.533 -2.160 -31.980 1.00 31.92 31 ILE B CA 1
ATOM 1535 C C . ILE B 1 31 ? 13.538 -2.503 -30.887 1.00 30.83 31 ILE B C 1
ATOM 1536 O O . ILE B 1 31 ? 13.310 -2.077 -29.773 1.00 29.88 31 ILE B O 1
ATOM 1541 N N . SER B 1 32 ? 14.641 -3.231 -31.180 1.00 30.75 32 SER B N 1
ATOM 1542 C CA . SER B 1 32 ? 15.751 -3.418 -30.210 1.00 30.11 32 SER B CA 1
ATOM 1543 C C . SER B 1 32 ? 16.327 -2.184 -29.610 1.00 29.08 32 SER B C 1
ATOM 1544 O O . SER B 1 32 ? 16.576 -2.087 -28.383 1.00 27.29 32 SER B O 1
ATOM 1547 N N . TYR B 1 33 ? 16.612 -1.244 -30.485 1.00 28.29 33 TYR B N 1
ATOM 1548 C CA . TYR B 1 33 ? 17.111 0.052 -30.060 1.00 29.66 33 TYR B CA 1
ATOM 1549 C C . TYR B 1 33 ? 16.174 0.710 -29.039 1.00 28.80 33 TYR B C 1
ATOM 1550 O O . TYR B 1 33 ? 16.634 1.181 -28.020 1.00 30.06 33 TYR B O 1
ATOM 1559 N N A HIS B 1 34 ? 14.891 0.736 -29.319 0.50 27.83 34 HIS B N 1
ATOM 1560 N N B HIS B 1 34 ? 14.871 0.734 -29.344 0.50 27.42 34 HIS B N 1
ATOM 1561 C CA A HIS B 1 34 ? 13.993 1.385 -28.403 0.50 27.15 34 HIS B CA 1
ATOM 1562 C CA B HIS B 1 34 ? 13.816 1.276 -28.458 0.50 26.49 34 HIS B CA 1
ATOM 1563 C C A HIS B 1 34 ? 13.804 0.578 -27.087 0.50 25.69 34 HIS B C 1
ATOM 1564 C C B HIS B 1 34 ? 13.837 0.571 -27.103 0.50 25.20 34 HIS B C 1
ATOM 1565 O O A HIS B 1 34 ? 13.674 1.177 -26.040 0.50 25.59 34 HIS B O 1
ATOM 1566 O O B HIS B 1 34 ? 13.830 1.216 -26.067 0.50 25.03 34 HIS B O 1
ATOM 1579 N N . ARG B 1 35 ? 13.872 -0.751 -27.151 1.00 24.12 35 ARG B N 1
ATOM 1580 C CA . ARG B 1 35 ? 13.883 -1.597 -25.958 1.00 24.67 35 ARG B CA 1
ATOM 1581 C C . ARG B 1 35 ? 15.098 -1.290 -25.081 1.00 25.37 35 ARG B C 1
ATOM 1582 O O . ARG B 1 35 ? 14.981 -1.075 -23.843 1.00 24.79 35 ARG B O 1
ATOM 1590 N N . ASN B 1 36 ? 16.272 -1.252 -25.710 1.00 24.83 36 ASN B N 1
ATOM 1591 C CA . ASN B 1 36 ? 17.510 -0.880 -24.953 1.00 24.54 36 ASN B CA 1
ATOM 1592 C C . ASN B 1 36 ? 17.484 0.502 -24.353 1.00 23.83 36 ASN B C 1
ATOM 1593 O O . ASN B 1 36 ? 17.839 0.675 -23.176 1.00 23.69 36 ASN B O 1
ATOM 1598 N N . ASN B 1 37 ? 16.960 1.473 -25.090 1.00 23.92 37 ASN B N 1
ATOM 1599 C CA . ASN B 1 37 ? 16.798 2.802 -24.502 1.00 25.41 37 ASN B CA 1
ATOM 1600 C C . ASN B 1 37 ? 15.809 2.856 -23.344 1.00 25.47 37 ASN B C 1
ATOM 1601 O O . ASN B 1 37 ? 16.011 3.630 -22.431 1.00 26.49 37 ASN B O 1
ATOM 1606 N N . ILE B 1 38 ? 14.731 2.071 -23.403 1.00 24.31 38 ILE B N 1
ATOM 1607 C CA . ILE B 1 38 ? 13.823 2.053 -22.344 1.00 23.69 38 ILE B CA 1
ATOM 1608 C C . ILE B 1 38 ? 14.574 1.394 -21.145 1.00 22.98 38 ILE B C 1
ATOM 1609 O O . ILE B 1 38 ? 14.462 1.850 -20.013 1.00 21.35 38 ILE B O 1
ATOM 1614 N N . ARG B 1 39 ? 15.290 0.307 -21.397 1.00 21.31 39 ARG B N 1
ATOM 1615 C CA . ARG B 1 39 ? 16.063 -0.320 -20.288 1.00 22.75 39 ARG B CA 1
ATOM 1616 C C . ARG B 1 39 ? 17.007 0.670 -19.555 1.00 24.37 39 ARG B C 1
ATOM 1617 O O . ARG B 1 39 ? 17.040 0.674 -18.351 1.00 24.22 39 ARG B O 1
ATOM 1625 N N . LYS B 1 40 ? 17.717 1.539 -20.295 1.00 25.53 40 LYS B N 1
ATOM 1626 C CA . LYS B 1 40 ? 18.603 2.541 -19.685 1.00 27.28 40 LYS B CA 1
ATOM 1627 C C . LYS B 1 40 ? 17.751 3.549 -18.906 1.00 27.11 40 LYS B C 1
ATOM 1628 O O . LYS B 1 40 ? 18.073 3.900 -17.785 1.00 27.27 40 LYS B O 1
ATOM 1634 N N . SER B 1 41 ? 16.634 3.995 -19.461 1.00 27.00 41 SER B N 1
ATOM 1635 C CA . SER B 1 41 ? 15.754 4.917 -18.681 1.00 26.54 41 SER B CA 1
ATOM 1636 C C . SER B 1 41 ? 15.193 4.281 -17.427 1.00 24.42 41 SER B C 1
ATOM 1637 O O . SER B 1 41 ? 15.128 4.946 -16.407 1.00 24.84 41 SER B O 1
ATOM 1640 N N . ILE B 1 42 ? 14.842 2.990 -17.488 1.00 23.80 42 ILE B N 1
ATOM 1641 C CA . ILE B 1 42 ? 14.349 2.300 -16.305 1.00 22.75 42 ILE B CA 1
ATOM 1642 C C . ILE B 1 42 ? 15.465 2.301 -15.213 1.00 24.75 42 ILE B C 1
ATOM 1643 O O . ILE B 1 42 ? 15.193 2.482 -13.999 1.00 22.42 42 ILE B O 1
ATOM 1648 N N . PHE B 1 43 ? 16.722 2.070 -15.651 1.00 25.35 43 PHE B N 1
ATOM 1649 C CA . PHE B 1 43 ? 17.827 2.194 -14.676 1.00 25.59 43 PHE B CA 1
ATOM 1650 C C . PHE B 1 43 ? 17.790 3.504 -13.933 1.00 24.36 43 PHE B C 1
ATOM 1651 O O . PHE B 1 43 ? 17.867 3.498 -12.758 1.00 24.99 43 PHE B O 1
ATOM 1659 N N . PHE B 1 44 ? 17.770 4.612 -14.644 1.00 25.15 44 PHE B N 1
ATOM 1660 C CA . PHE B 1 44 ? 17.736 5.932 -14.030 1.00 28.03 44 PHE B CA 1
ATOM 1661 C C . PHE B 1 44 ? 16.452 6.275 -13.236 1.00 27.68 44 PHE B C 1
ATOM 1662 O O . PHE B 1 44 ? 16.483 7.032 -12.260 1.00 26.67 44 PHE B O 1
ATOM 1670 N N . LEU B 1 45 ? 15.330 5.714 -13.683 1.00 27.82 45 LEU B N 1
ATOM 1671 C CA . LEU B 1 45 ? 14.063 5.861 -12.995 1.00 26.45 45 LEU B CA 1
ATOM 1672 C C . LEU B 1 45 ? 14.225 5.154 -11.654 1.00 25.64 45 LEU B C 1
ATOM 1673 O O . LEU B 1 45 ? 13.944 5.752 -10.617 1.00 25.82 45 LEU B O 1
ATOM 1678 N N . GLN B 1 46 ? 14.693 3.910 -11.652 1.00 27.17 46 GLN B N 1
ATOM 1679 C CA . GLN B 1 46 ? 14.791 3.175 -10.394 1.00 29.56 46 GLN B CA 1
ATOM 1680 C C . GLN B 1 46 ? 15.762 3.847 -9.420 1.00 30.69 46 GLN B C 1
ATOM 1681 O O . GLN B 1 46 ? 15.493 3.886 -8.223 1.00 29.25 46 GLN B O 1
ATOM 1687 N N . GLU B 1 47 ? 16.839 4.435 -9.952 1.00 31.93 47 GLU B N 1
ATOM 1688 C CA . GLU B 1 47 ? 17.867 5.085 -9.093 1.00 32.01 47 GLU B CA 1
ATOM 1689 C C . GLU B 1 47 ? 17.225 6.247 -8.340 1.00 32.34 47 GLU B C 1
ATOM 1690 O O . GLU B 1 47 ? 17.396 6.357 -7.166 1.00 33.13 47 GLU B O 1
ATOM 1696 N N . GLU B 1 48 ? 16.596 7.166 -9.066 1.00 32.13 48 GLU B N 1
ATOM 1697 C CA . GLU B 1 48 ? 15.884 8.278 -8.498 1.00 32.86 48 GLU B CA 1
ATOM 1698 C C . GLU B 1 48 ? 14.846 7.736 -7.473 1.00 32.25 48 GLU B C 1
ATOM 1699 O O . GLU B 1 48 ? 14.867 8.146 -6.345 1.00 32.47 48 GLU B O 1
ATOM 1705 N N . LEU B 1 49 ? 14.038 6.732 -7.827 1.00 29.08 49 LEU B N 1
ATOM 1706 C CA . LEU B 1 49 ? 13.030 6.238 -6.886 1.00 27.69 49 LEU B CA 1
ATOM 1707 C C . LEU B 1 49 ? 13.617 5.634 -5.617 1.00 29.29 49 LEU B C 1
ATOM 1708 O O . LEU B 1 49 ? 13.057 5.794 -4.510 1.00 28.21 49 LEU B O 1
ATOM 1713 N N . LEU B 1 50 ? 14.697 4.854 -5.780 1.00 28.90 50 LEU B N 1
ATOM 1714 C CA . LEU B 1 50 ? 15.185 4.108 -4.668 1.00 28.89 50 LEU B CA 1
ATOM 1715 C C . LEU B 1 50 ? 15.805 4.990 -3.549 1.00 29.78 50 LEU B C 1
ATOM 1716 O O . LEU B 1 50 ? 15.954 4.511 -2.423 1.00 31.22 50 LEU B O 1
ATOM 1721 N N . GLU B 1 51 ? 16.136 6.248 -3.859 1.00 30.82 51 GLU B N 1
ATOM 1722 C CA . GLU B 1 51 ? 16.586 7.219 -2.845 1.00 34.43 51 GLU B CA 1
ATOM 1723 C C . GLU B 1 51 ? 15.448 7.487 -1.872 1.00 33.07 51 GLU B C 1
ATOM 1724 O O . GLU B 1 51 ? 15.705 7.723 -0.729 1.00 31.69 51 GLU B O 1
ATOM 1730 N N . LYS B 1 52 ? 14.198 7.526 -2.372 1.00 31.62 52 LYS B N 1
ATOM 1731 C CA . LYS B 1 52 ? 13.133 8.073 -1.539 1.00 30.22 52 LYS B CA 1
ATOM 1732 C C . LYS B 1 52 ? 12.277 6.973 -1.019 1.00 29.06 52 LYS B C 1
ATOM 1733 O O . LYS B 1 52 ? 11.832 7.068 0.121 1.00 29.23 52 LYS B O 1
ATOM 1739 N N . TYR B 1 53 ? 12.114 5.897 -1.801 1.00 26.68 53 TYR B N 1
ATOM 1740 C CA . TYR B 1 53 ? 10.990 5.009 -1.628 1.00 25.48 53 TYR B CA 1
ATOM 1741 C C . TYR B 1 53 ? 11.405 3.602 -1.335 1.00 26.30 53 TYR B C 1
ATOM 1742 O O . TYR B 1 53 ? 12.507 3.233 -1.647 1.00 25.58 53 TYR B O 1
ATOM 1751 N N . SER B 1 54 ? 10.536 2.829 -0.698 1.00 26.71 54 SER B N 1
ATOM 1752 C CA . SER B 1 54 ? 10.808 1.453 -0.441 1.00 27.54 54 SER B CA 1
ATOM 1753 C C . SER B 1 54 ? 10.831 0.728 -1.790 1.00 28.35 54 SER B C 1
ATOM 1754 O O . SER B 1 54 ? 10.375 1.245 -2.826 1.00 29.38 54 SER B O 1
ATOM 1757 N N . GLU B 1 55 ? 11.309 -0.491 -1.732 1.00 27.74 55 GLU B N 1
ATOM 1758 C CA . GLU B 1 55 ? 11.466 -1.350 -2.904 1.00 29.43 55 GLU B CA 1
ATOM 1759 C C . GLU B 1 55 ? 10.093 -1.737 -3.448 1.00 28.29 55 GLU B C 1
ATOM 1760 O O . GLU B 1 55 ? 9.924 -1.828 -4.652 1.00 29.53 55 GLU B O 1
ATOM 1766 N N . THR B 1 56 ? 9.124 -1.949 -2.566 1.00 26.73 56 THR B N 1
ATOM 1767 C CA . THR B 1 56 ? 7.745 -2.187 -2.957 1.00 25.99 56 THR B CA 1
ATOM 1768 C C . THR B 1 56 ? 7.155 -0.995 -3.748 1.00 25.62 56 THR B C 1
ATOM 1769 O O . THR B 1 56 ? 6.555 -1.178 -4.818 1.00 25.56 56 THR B O 1
ATOM 1773 N N . VAL B 1 57 ? 7.325 0.228 -3.245 1.00 23.54 57 VAL B N 1
ATOM 1774 C CA . VAL B 1 57 ? 6.851 1.377 -3.988 1.00 23.45 57 VAL B CA 1
ATOM 1775 C C . VAL B 1 57 ? 7.548 1.534 -5.382 1.00 23.50 57 VAL B C 1
ATOM 1776 O O . VAL B 1 57 ? 6.945 1.968 -6.360 1.00 20.93 57 VAL B O 1
ATOM 1780 N N A CYS B 1 58 ? 8.834 1.198 -5.441 0.50 23.82 58 CYS B N 1
ATOM 1781 N N B CYS B 1 58 ? 8.841 1.206 -5.419 0.50 22.63 58 CYS B N 1
ATOM 1782 C CA A CYS B 1 58 ? 9.561 1.212 -6.700 0.50 24.20 58 CYS B CA 1
ATOM 1783 C CA B CYS B 1 58 ? 9.593 1.201 -6.659 0.50 21.64 58 CYS B CA 1
ATOM 1784 C C A CYS B 1 58 ? 8.955 0.182 -7.646 0.50 22.08 58 CYS B C 1
ATOM 1785 C C B CYS B 1 58 ? 8.953 0.195 -7.623 0.50 20.70 58 CYS B C 1
ATOM 1786 O O A CYS B 1 58 ? 8.758 0.447 -8.804 0.50 21.64 58 CYS B O 1
ATOM 1787 O O B CYS B 1 58 ? 8.752 0.487 -8.773 0.50 20.24 58 CYS B O 1
ATOM 1792 N N . LYS B 1 59 ? 8.675 -0.991 -7.142 1.00 20.53 59 LYS B N 1
ATOM 1793 C CA . LYS B 1 59 ? 8.020 -1.992 -7.970 1.00 22.98 59 LYS B CA 1
ATOM 1794 C C . LYS B 1 59 ? 6.603 -1.551 -8.443 1.00 22.06 59 LYS B C 1
ATOM 1795 O O . LYS B 1 59 ? 6.243 -1.754 -9.598 1.00 22.60 59 LYS B O 1
ATOM 1801 N N . TYR B 1 60 ? 5.895 -0.872 -7.564 1.00 21.01 60 TYR B N 1
ATOM 1802 C CA . TYR B 1 60 ? 4.533 -0.380 -7.859 1.00 21.12 60 TYR B CA 1
ATOM 1803 C C . TYR B 1 60 ? 4.508 0.623 -8.983 1.00 21.00 60 TYR B C 1
ATOM 1804 O O . TYR B 1 60 ? 3.465 0.804 -9.636 1.00 21.31 60 TYR B O 1
ATOM 1813 N N . ILE B 1 61 ? 5.624 1.332 -9.183 1.00 20.92 61 ILE B N 1
ATOM 1814 C CA . ILE B 1 61 ? 5.685 2.364 -10.206 1.00 20.06 61 ILE B CA 1
ATOM 1815 C C . ILE B 1 61 ? 6.270 1.776 -11.481 1.00 21.09 61 ILE B C 1
ATOM 1816 O O . ILE B 1 61 ? 5.795 2.041 -12.604 1.00 22.17 61 ILE B O 1
ATOM 1821 N N . VAL B 1 62 ? 7.353 0.996 -11.320 1.00 20.97 62 VAL B N 1
ATOM 1822 C CA . VAL B 1 62 ? 8.068 0.472 -12.443 1.00 20.11 62 VAL B CA 1
ATOM 1823 C C . VAL B 1 62 ? 7.340 -0.759 -13.055 1.00 19.55 62 VAL B C 1
ATOM 1824 O O . VAL B 1 62 ? 7.295 -0.875 -14.260 1.00 19.64 62 VAL B O 1
ATOM 1828 N N . PHE B 1 63 ? 6.789 -1.672 -12.269 1.00 18.33 63 PHE B N 1
ATOM 1829 C CA . PHE B 1 63 ? 6.173 -2.849 -12.930 1.00 18.50 63 PHE B CA 1
ATOM 1830 C C . PHE B 1 63 ? 5.063 -2.404 -13.951 1.00 19.37 63 PHE B C 1
ATOM 1831 O O . PHE B 1 63 ? 5.003 -2.908 -15.074 1.00 20.78 63 PHE B O 1
ATOM 1839 N N . PRO B 1 64 ? 4.175 -1.457 -13.562 1.00 18.24 64 PRO B N 1
ATOM 1840 C CA . PRO B 1 64 ? 3.027 -1.115 -14.483 1.00 18.73 64 PRO B CA 1
ATOM 1841 C C . PRO B 1 64 ? 3.517 -0.440 -15.730 1.00 20.38 64 PRO B C 1
ATOM 1842 O O . PRO B 1 64 ? 2.931 -0.654 -16.803 1.00 17.71 64 PRO B O 1
ATOM 1846 N N . LEU B 1 65 ? 4.610 0.357 -15.620 1.00 20.76 65 LEU B N 1
ATOM 1847 C CA . LEU B 1 65 ? 5.210 0.917 -16.837 1.00 22.07 65 LEU B CA 1
ATOM 1848 C C . LEU B 1 65 ? 5.689 -0.143 -17.806 1.00 21.40 65 LEU B C 1
ATOM 1849 O O . LEU B 1 65 ? 5.415 -0.023 -18.974 1.00 24.71 65 LEU B O 1
ATOM 1854 N N . LEU B 1 66 ? 6.402 -1.162 -17.319 1.00 19.09 66 LEU B N 1
ATOM 1855 C CA . LEU B 1 66 ? 6.820 -2.347 -18.078 1.00 20.34 66 LEU B CA 1
ATOM 1856 C C . LEU B 1 66 ? 5.655 -3.146 -18.688 1.00 19.51 66 LEU B C 1
ATOM 1857 O O . LEU B 1 66 ? 5.717 -3.576 -19.836 1.00 19.23 66 LEU B O 1
ATOM 1862 N N . ALA B 1 67 ? 4.681 -3.476 -17.863 1.00 17.79 67 ALA B N 1
ATOM 1863 C CA . ALA B 1 67 ? 3.493 -4.183 -18.393 1.00 18.64 67 ALA B CA 1
ATOM 1864 C C . ALA B 1 67 ? 2.854 -3.322 -19.506 1.00 18.08 67 ALA B C 1
ATOM 1865 O O . ALA B 1 67 ? 2.483 -3.833 -20.491 1.00 20.94 67 ALA B O 1
ATOM 1867 N N . TYR B 1 68 ? 2.848 -2.015 -19.369 1.00 19.60 68 TYR B N 1
ATOM 1868 C CA . TYR B 1 68 ? 2.224 -1.105 -20.366 1.00 21.40 68 TYR B CA 1
ATOM 1869 C C . TYR B 1 68 ? 2.991 -1.171 -21.688 1.00 21.92 68 TYR B C 1
ATOM 1870 O O . TYR B 1 68 ? 2.415 -1.430 -22.746 1.00 20.94 68 TYR B O 1
ATOM 1879 N N . VAL B 1 69 ? 4.332 -1.029 -21.614 1.00 22.11 69 VAL B N 1
ATOM 1880 C CA . VAL B 1 69 ? 5.187 -1.181 -22.812 1.00 20.93 69 VAL B CA 1
ATOM 1881 C C . VAL B 1 69 ? 5.002 -2.564 -23.411 1.00 20.86 69 VAL B C 1
ATOM 1882 O O . VAL B 1 69 ? 4.872 -2.710 -24.614 1.00 22.58 69 VAL B O 1
ATOM 1886 N N . ASP B 1 70 ? 5.046 -3.592 -22.571 1.00 19.45 70 ASP B N 1
ATOM 1887 C CA . ASP B 1 70 ? 4.956 -4.922 -23.055 1.00 19.92 70 ASP B CA 1
ATOM 1888 C C . ASP B 1 70 ? 3.596 -5.132 -23.777 1.00 19.99 70 ASP B C 1
ATOM 1889 O O . ASP B 1 70 ? 3.533 -5.720 -24.832 1.00 20.48 70 ASP B O 1
ATOM 1894 N N . GLU B 1 71 ? 2.511 -4.625 -23.200 1.00 20.94 71 GLU B N 1
ATOM 1895 C CA . GLU B 1 71 ? 1.202 -4.812 -23.824 1.00 21.45 71 GLU B CA 1
ATOM 1896 C C . GLU B 1 71 ? 1.184 -4.250 -25.194 1.00 21.11 71 GLU B C 1
ATOM 1897 O O . GLU B 1 71 ? 0.700 -4.915 -26.115 1.00 22.04 71 GLU B O 1
ATOM 1903 N N . LYS B 1 72 ? 1.631 -2.999 -25.327 1.00 23.12 72 LYS B N 1
ATOM 1904 C CA . LYS B 1 72 ? 1.564 -2.273 -26.603 1.00 25.26 72 LYS B CA 1
ATOM 1905 C C . LYS B 1 72 ? 2.502 -2.860 -27.662 1.00 27.43 72 LYS B C 1
ATOM 1906 O O . LYS B 1 72 ? 2.118 -2.882 -28.841 1.00 27.21 72 LYS B O 1
ATOM 1912 N N . LEU B 1 73 ? 3.687 -3.364 -27.246 1.00 26.81 73 LEU B N 1
ATOM 1913 C CA . LEU B 1 73 ? 4.585 -4.048 -28.184 1.00 28.49 73 LEU B CA 1
ATOM 1914 C C . LEU B 1 73 ? 4.087 -5.431 -28.585 1.00 29.13 73 LEU B C 1
ATOM 1915 O O . LEU B 1 73 ? 4.267 -5.820 -29.717 1.00 30.42 73 LEU B O 1
ATOM 1920 N N . MET B 1 74 ? 3.526 -6.201 -27.663 1.00 29.49 74 MET B N 1
ATOM 1921 C CA . MET B 1 74 ? 2.885 -7.445 -28.059 1.00 31.91 74 MET B CA 1
ATOM 1922 C C . MET B 1 74 ? 1.707 -7.247 -29.032 1.00 34.58 74 MET B C 1
ATOM 1923 O O . MET B 1 74 ? 1.571 -8.030 -29.956 1.00 36.10 74 MET B O 1
ATOM 1928 N N . LEU B 1 75 ? 0.875 -6.237 -28.826 1.00 36.09 75 LEU B N 1
ATOM 1929 C CA . LEU B 1 75 ? -0.193 -5.911 -29.780 1.00 40.64 75 LEU B CA 1
ATOM 1930 C C . LEU B 1 75 ? 0.404 -5.547 -31.157 1.00 42.15 75 LEU B C 1
ATOM 1931 O O . LEU B 1 75 ? -0.067 -6.046 -32.179 1.00 43.23 75 LEU B O 1
ATOM 1936 N N . LEU B 1 76 ? 1.438 -4.708 -31.171 1.00 43.48 76 LEU B N 1
ATOM 1937 C CA . LEU B 1 76 ? 2.156 -4.406 -32.388 1.00 45.89 76 LEU B CA 1
ATOM 1938 C C . LEU B 1 76 ? 2.681 -5.646 -33.115 1.00 47.98 76 LEU B C 1
ATOM 1939 O O . LEU B 1 76 ? 2.422 -5.823 -34.300 1.00 47.77 76 LEU B O 1
ATOM 1944 N N . ARG B 1 77 ? 3.408 -6.505 -32.417 1.00 50.17 77 ARG B N 1
ATOM 1945 C CA . ARG B 1 77 ? 3.847 -7.762 -32.994 1.00 52.91 77 ARG B CA 1
ATOM 1946 C C . ARG B 1 77 ? 2.687 -8.659 -33.484 1.00 55.34 77 ARG B C 1
ATOM 1947 O O . ARG B 1 77 ? 2.869 -9.433 -34.413 1.00 55.52 77 ARG B O 1
ATOM 1955 N N . GLU B 1 78 ? 1.510 -8.563 -32.866 1.00 57.58 78 GLU B N 1
ATOM 1956 C CA . GLU B 1 78 ? 0.382 -9.432 -33.226 1.00 60.28 78 GLU B CA 1
ATOM 1957 C C . GLU B 1 78 ? -0.385 -8.836 -34.408 1.00 62.29 78 GLU B C 1
ATOM 1958 O O . GLU B 1 78 ? -0.927 -9.577 -35.210 1.00 63.04 78 GLU B O 1
ATOM 1964 N N . LYS B 1 7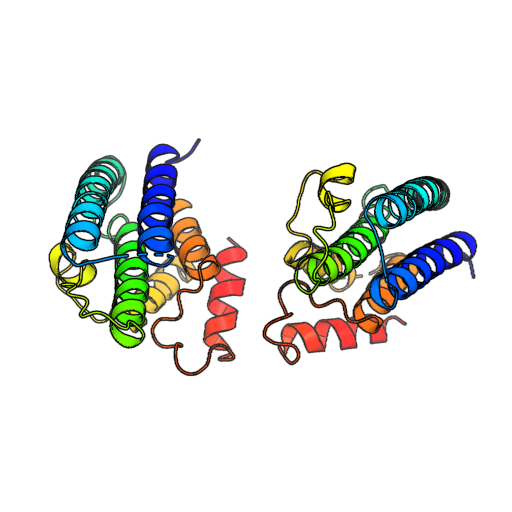9 ? -0.402 -7.502 -34.518 1.00 64.19 79 LYS B N 1
ATOM 1965 C CA . LYS B 1 79 ? -1.094 -6.792 -35.605 1.00 66.03 79 LYS B CA 1
ATOM 1966 C C . LYS B 1 79 ? -0.091 -6.094 -36.496 1.00 67.24 79 LYS B C 1
ATOM 1967 O O . LYS B 1 79 ? -0.112 -4.861 -36.630 1.00 67.94 79 LYS B O 1
ATOM 1969 N N . SER B 1 80 ? 0.786 -6.897 -37.092 1.00 68.45 80 SER B N 1
ATOM 1970 C CA . SER B 1 80 ? 1.835 -6.424 -37.994 1.00 69.52 80 SER B CA 1
ATOM 1971 C C . SER B 1 80 ? 2.244 -7.513 -38.992 1.00 69.98 80 SER B C 1
ATOM 1972 O O . SER B 1 80 ? 2.036 -8.720 -38.746 1.00 70.52 80 SER B O 1
ATOM 1975 N N . ALA B 1 81 ? 2.824 -7.061 -40.108 1.00 70.28 81 ALA B N 1
ATOM 1976 C CA . ALA B 1 81 ? 3.251 -7.933 -41.216 1.00 70.52 81 ALA B CA 1
ATOM 1977 C C . ALA B 1 81 ? 4.693 -8.442 -41.053 1.00 70.21 81 ALA B C 1
ATOM 1978 O O . ALA B 1 81 ? 4.980 -9.609 -41.349 1.00 70.58 81 ALA B O 1
ATOM 1980 N N . SER B 1 82 ? 5.591 -7.580 -40.569 1.00 69.90 82 SER B N 1
ATOM 1981 C CA . SER B 1 82 ? 6.942 -8.022 -40.174 1.00 68.97 82 SER B CA 1
ATOM 1982 C C . SER B 1 82 ? 6.873 -8.989 -38.977 1.00 67.80 82 SER B C 1
ATOM 1983 O O . SER B 1 82 ? 5.947 -8.913 -38.158 1.00 67.97 82 SER B O 1
ATOM 1986 N N . ASN B 1 83 ? 7.813 -9.937 -38.929 1.00 66.05 83 ASN B N 1
ATOM 1987 C CA . ASN B 1 83 ? 8.091 -10.659 -37.700 1.00 64.11 83 ASN B CA 1
ATOM 1988 C C . ASN B 1 83 ? 8.915 -9.688 -36.821 1.00 61.53 83 ASN B C 1
ATOM 1989 O O . ASN B 1 83 ? 10.108 -9.458 -37.031 1.00 61.47 83 ASN B O 1
ATOM 1994 N N . ILE B 1 84 ? 8.227 -9.067 -35.879 1.00 58.13 84 ILE B N 1
ATOM 1995 C CA . ILE B 1 84 ? 8.859 -8.245 -34.854 1.00 53.50 84 ILE B CA 1
ATOM 1996 C C . ILE B 1 84 ? 9.217 -9.194 -33.712 1.00 50.19 84 ILE B C 1
ATOM 1997 O O . ILE B 1 84 ? 8.495 -10.139 -33.404 1.00 49.66 84 ILE B O 1
ATOM 2002 N N . SER B 1 85 ? 10.365 -8.984 -33.104 1.00 46.45 85 SER B N 1
ATOM 2003 C CA . SER B 1 85 ? 10.673 -9.771 -31.951 1.00 43.25 85 SER B CA 1
ATOM 2004 C C . SER B 1 85 ? 10.494 -8.914 -30.696 1.00 39.44 85 SER B C 1
ATOM 2005 O O . SER B 1 85 ? 10.933 -7.749 -30.700 1.00 38.11 85 SER B O 1
ATOM 2008 N N . TRP B 1 86 ? 9.896 -9.498 -29.641 1.00 34.42 86 TRP B N 1
ATOM 2009 C CA . TRP B 1 86 ? 9.776 -8.813 -28.330 1.00 30.87 86 TRP B CA 1
ATOM 2010 C C . TRP B 1 86 ? 9.869 -9.726 -27.106 1.00 30.18 86 TRP B C 1
ATOM 2011 O O . TRP B 1 86 ? 8.991 -10.590 -26.882 1.00 31.84 86 TRP B O 1
ATOM 2022 N N . SER B 1 87 ? 10.926 -9.577 -26.316 1.00 27.53 87 SER B N 1
ATOM 2023 C CA . SER B 1 87 ? 11.035 -10.292 -25.049 1.00 25.86 87 SER B CA 1
ATOM 2024 C C . SER B 1 87 ? 10.443 -9.385 -24.019 1.00 24.27 87 SER B C 1
ATOM 2025 O O . SER B 1 87 ? 10.732 -8.210 -23.994 1.00 24.17 87 SER B O 1
ATOM 2028 N N . LEU B 1 88 ? 9.588 -9.924 -23.176 1.00 23.13 88 LEU B N 1
ATOM 2029 C CA . LEU B 1 88 ? 8.859 -9.103 -22.238 1.00 23.42 88 LEU B CA 1
ATOM 2030 C C . LEU B 1 88 ? 9.818 -8.478 -21.202 1.00 21.94 88 LEU B C 1
ATOM 2031 O O . LEU B 1 88 ? 10.641 -9.183 -20.589 1.00 23.30 88 LEU B O 1
ATOM 2036 N N . LEU B 1 89 ? 9.699 -7.188 -21.038 1.00 19.37 89 LEU B N 1
ATOM 2037 C CA . LEU B 1 89 ? 10.422 -6.418 -20.014 1.00 21.32 89 LEU B CA 1
ATOM 2038 C C . LEU B 1 89 ? 10.014 -6.877 -18.619 1.00 22.30 89 LEU B C 1
ATOM 2039 O O . LEU B 1 89 ? 10.848 -7.125 -17.725 1.00 20.77 89 LEU B O 1
ATOM 2044 N N . GLN B 1 90 ? 8.722 -7.154 -18.450 1.00 23.03 90 GLN B N 1
ATOM 2045 C CA . GLN B 1 90 ? 8.274 -7.594 -17.103 1.00 22.63 90 GLN B CA 1
ATOM 2046 C C . GLN B 1 90 ? 8.921 -8.923 -16.669 1.00 22.43 90 GLN B C 1
ATOM 2047 O O . GLN B 1 90 ? 9.160 -9.101 -15.465 1.00 23.88 90 GLN B O 1
ATOM 2053 N N . LEU B 1 91 ? 9.168 -9.857 -17.587 1.00 22.22 91 LEU B N 1
ATOM 2054 C CA . LEU B 1 91 ? 9.920 -11.088 -17.288 1.00 23.13 91 LEU B CA 1
ATOM 2055 C C . LEU B 1 91 ? 11.384 -10.751 -16.967 1.00 23.65 91 LEU B C 1
ATOM 2056 O O . LEU B 1 91 ? 11.932 -11.278 -15.983 1.00 22.62 91 LEU B O 1
ATOM 2061 N N . GLU B 1 92 ? 11.984 -9.871 -17.783 1.00 22.66 92 GLU B N 1
ATOM 2062 C CA . GLU B 1 92 ? 13.376 -9.444 -17.627 1.00 22.26 92 GLU B CA 1
ATOM 2063 C C . GLU B 1 92 ? 13.648 -8.933 -16.225 1.00 23.31 92 GLU B C 1
ATOM 2064 O O . GLU B 1 92 ? 14.540 -9.448 -15.555 1.00 24.88 92 GLU B O 1
ATOM 2070 N N . TYR B 1 93 ? 12.799 -8.014 -15.754 1.00 23.84 93 TYR B N 1
ATOM 2071 C CA . TYR B 1 93 ? 12.943 -7.334 -14.493 1.00 23.40 93 TYR B CA 1
ATOM 2072 C C . TYR B 1 93 ? 12.257 -8.028 -13.303 1.00 25.84 93 TYR B C 1
ATOM 2073 O O . TYR B 1 93 ? 12.703 -7.882 -12.179 1.00 27.21 93 TYR B O 1
ATOM 2082 N N . TYR B 1 94 ? 11.171 -8.771 -13.507 1.00 27.80 94 TYR B N 1
ATOM 2083 C CA . TYR B 1 94 ? 10.478 -9.312 -12.327 1.00 28.12 94 TYR B CA 1
ATOM 2084 C C . TYR B 1 94 ? 10.045 -10.728 -12.400 1.00 29.84 94 TYR B C 1
ATOM 2085 O O . TYR B 1 94 ? 9.254 -11.130 -11.534 1.00 30.83 94 TYR B O 1
ATOM 2094 N N . ASP B 1 95 ? 10.545 -11.475 -13.390 1.00 30.35 95 ASP B N 1
ATOM 2095 C CA . ASP B 1 95 ? 10.247 -12.925 -13.624 1.00 32.55 95 ASP B CA 1
ATOM 2096 C C . ASP B 1 95 ? 8.773 -13.345 -13.654 1.00 33.13 95 ASP B C 1
ATOM 2097 O O . ASP B 1 95 ? 8.445 -14.473 -13.233 1.00 33.01 95 ASP B O 1
ATOM 2102 N N . ARG B 1 96 ? 7.899 -12.470 -14.156 1.00 30.66 96 ARG B N 1
ATOM 2103 C CA . ARG B 1 96 ? 6.478 -12.833 -14.289 1.00 28.77 96 ARG B CA 1
ATOM 2104 C C . ARG B 1 96 ? 6.065 -12.211 -15.581 1.00 27.46 96 ARG B C 1
ATOM 2105 O O . ARG B 1 96 ? 6.746 -11.295 -16.078 1.00 26.30 96 ARG B O 1
ATOM 2113 N N . LYS B 1 97 ? 4.994 -12.738 -16.135 1.00 25.62 97 LYS B N 1
ATOM 2114 C CA . LYS B 1 97 ? 4.483 -12.317 -17.419 1.00 27.65 97 LYS B CA 1
ATOM 2115 C C . LYS B 1 97 ? 2.948 -12.077 -17.286 1.00 28.40 97 LYS B C 1
ATOM 2116 O O . LYS B 1 97 ? 2.231 -11.987 -18.307 1.00 28.35 97 LYS B O 1
ATOM 2122 N N . ASP B 1 98 ? 2.472 -11.930 -16.038 1.00 27.00 98 ASP B N 1
ATOM 2123 C CA . ASP B 1 98 ? 1.042 -11.783 -15.804 1.00 26.97 98 ASP B CA 1
ATOM 2124 C C . ASP B 1 98 ? 0.655 -10.328 -15.554 1.00 25.23 98 ASP B C 1
ATOM 2125 O O . ASP B 1 98 ? -0.253 -10.077 -14.779 1.00 23.88 98 ASP B O 1
ATOM 2130 N N . GLY B 1 99 ? 1.318 -9.370 -16.239 1.00 23.27 99 GLY B N 1
ATOM 2131 C CA . GLY B 1 99 ? 1.102 -7.978 -15.966 1.00 19.71 99 GLY B CA 1
ATOM 2132 C C . GLY B 1 99 ? -0.336 -7.558 -16.248 1.00 21.03 99 GLY B C 1
ATOM 2133 O O . GLY B 1 99 ? -0.856 -6.675 -15.625 1.00 20.93 99 GLY B O 1
ATOM 2134 N N . GLY B 1 100 ? -0.997 -8.216 -17.167 1.00 21.93 100 GLY B N 1
ATOM 2135 C CA . GLY B 1 100 ? -2.398 -7.878 -17.417 1.00 24.89 100 GLY B CA 1
ATOM 2136 C C . GLY B 1 100 ? -3.320 -8.064 -16.210 1.00 24.05 100 GLY B C 1
ATOM 2137 O O . GLY B 1 100 ? -4.383 -7.487 -16.179 1.00 25.52 100 GLY B O 1
ATOM 2138 N N . GLU B 1 101 ? -2.905 -8.896 -15.261 1.00 25.43 101 GLU B N 1
ATOM 2139 C CA . GLU B 1 101 ? -3.574 -9.100 -13.948 1.00 26.54 101 GLU B CA 1
ATOM 2140 C C . GLU B 1 101 ? -2.813 -8.407 -12.839 1.00 25.84 101 GLU B C 1
ATOM 2141 O O . GLU B 1 101 ? -3.431 -7.694 -12.060 1.00 26.14 101 GLU B O 1
ATOM 2147 N N . TYR B 1 102 ? -1.464 -8.518 -12.816 1.00 23.99 102 TYR B N 1
ATOM 2148 C CA . TYR B 1 102 ? -0.708 -7.902 -11.711 1.00 22.35 102 TYR B CA 1
ATOM 2149 C C . TYR B 1 102 ? -0.827 -6.395 -11.582 1.00 21.34 102 TYR B C 1
ATOM 2150 O O . TYR B 1 102 ? -0.812 -5.849 -10.479 1.00 22.10 102 TYR B O 1
ATOM 2159 N N . VAL B 1 103 ? -0.941 -5.684 -12.686 1.00 21.27 103 VAL B N 1
ATOM 2160 C CA . VAL B 1 103 ? -1.169 -4.259 -12.583 1.00 21.26 103 VAL B CA 1
ATOM 2161 C C . VAL B 1 103 ? -2.378 -3.864 -11.750 1.00 23.16 103 VAL B C 1
ATOM 2162 O O . VAL B 1 103 ? -2.372 -2.817 -11.086 1.00 22.67 103 VAL B O 1
ATOM 2166 N N . PHE B 1 104 ? -3.463 -4.631 -11.863 1.00 24.38 104 PHE B N 1
ATOM 2167 C CA . PHE B 1 104 ? -4.683 -4.314 -11.127 1.00 24.37 104 PHE B CA 1
ATOM 2168 C C . PHE B 1 104 ? -4.598 -4.823 -9.672 1.00 25.45 104 PHE B C 1
ATOM 2169 O O . PHE B 1 104 ? -5.237 -4.267 -8.779 1.00 23.90 104 PHE B O 1
ATOM 2177 N N . GLU B 1 105 ? -3.738 -5.803 -9.414 1.00 24.96 105 GLU B N 1
ATOM 2178 C CA . GLU B 1 105 ? -3.487 -6.158 -8.017 1.00 26.98 105 GLU B CA 1
ATOM 2179 C C . GLU B 1 105 ? -2.706 -5.024 -7.337 1.00 27.62 105 GLU B C 1
ATOM 2180 O O . GLU B 1 105 ? -2.982 -4.646 -6.152 1.00 27.58 105 GLU B O 1
ATOM 2186 N N . ILE B 1 106 ? -1.777 -4.422 -8.111 1.00 25.67 106 ILE B N 1
ATOM 2187 C CA . ILE B 1 106 ? -0.970 -3.352 -7.597 1.00 24.06 106 ILE B CA 1
ATOM 2188 C C . ILE B 1 106 ? -1.945 -2.202 -7.370 1.00 24.11 106 ILE B C 1
ATOM 2189 O O . ILE B 1 106 ? -1.896 -1.536 -6.366 1.00 23.08 106 ILE B O 1
ATOM 2194 N N . THR B 1 107 ? -2.801 -1.938 -8.344 1.00 25.41 107 THR B N 1
ATOM 2195 C CA . THR B 1 107 ? -3.789 -0.870 -8.219 1.00 26.74 107 THR B CA 1
ATOM 2196 C C . THR B 1 107 ? -4.699 -1.087 -6.961 1.00 28.37 107 THR B C 1
ATOM 2197 O O . THR B 1 107 ? -4.914 -0.155 -6.195 1.00 28.27 107 THR B O 1
ATOM 2201 N N . ASP B 1 108 ? -5.185 -2.313 -6.759 1.00 30.11 108 ASP B N 1
ATOM 2202 C CA . ASP B 1 108 ? -5.950 -2.676 -5.529 1.00 31.73 108 ASP B CA 1
ATOM 2203 C C . ASP B 1 108 ? -5.176 -2.309 -4.300 1.00 32.55 108 ASP B C 1
ATOM 2204 O O . ASP B 1 108 ? -5.731 -1.668 -3.415 1.00 33.42 108 ASP B O 1
ATOM 2209 N N . ASN B 1 109 ? -3.899 -2.737 -4.225 1.00 31.75 109 ASN B N 1
ATOM 2210 C CA . ASN B 1 109 ? -3.103 -2.437 -3.062 1.00 30.54 109 ASN B CA 1
ATOM 2211 C C . ASN B 1 109 ? -3.010 -0.987 -2.735 1.00 29.93 109 ASN B C 1
ATOM 2212 O O . ASN B 1 109 ? -2.979 -0.654 -1.559 1.00 29.97 109 ASN B O 1
ATOM 2217 N N . ILE B 1 110 ? -2.888 -0.096 -3.723 1.00 27.68 110 ILE B N 1
ATOM 2218 C CA . ILE B 1 110 ? -2.630 1.309 -3.366 1.00 26.42 110 ILE B CA 1
ATOM 2219 C C . ILE B 1 110 ? -3.952 2.122 -3.132 1.00 28.82 110 ILE B C 1
ATOM 2220 O O . ILE B 1 110 ? -3.930 3.292 -2.667 1.00 28.81 110 ILE B O 1
ATOM 2225 N N . LEU B 1 111 ? -5.057 1.553 -3.596 1.00 31.89 111 LEU B N 1
ATOM 2226 C CA . LEU B 1 111 ? -6.422 2.096 -3.403 1.00 35.45 111 LEU B CA 1
ATOM 2227 C C . LEU B 1 111 ? -6.981 1.655 -2.037 1.00 38.24 111 LEU B C 1
ATOM 2228 O O . LEU B 1 111 ? -7.781 2.362 -1.469 1.00 40.10 111 LEU B O 1
ATOM 2233 N N . SER B 1 112 ? -6.522 0.525 -1.519 1.00 40.24 112 SER B N 1
ATOM 2234 C CA . SER B 1 112 ? -7.121 -0.054 -0.352 1.00 44.74 112 SER B CA 1
ATOM 2235 C C . SER B 1 112 ? -6.201 0.059 0.869 1.00 46.77 112 SER B C 1
ATOM 2236 O O . SER B 1 112 ? -6.416 0.942 1.711 1.00 49.45 112 SER B O 1
ATOM 2239 N N . ILE B 1 115 ? -2.200 4.729 1.944 1.00 38.49 115 ILE B N 1
ATOM 2240 C CA . ILE B 1 115 ? -2.027 5.952 1.171 1.00 37.94 115 ILE B CA 1
ATOM 2241 C C . ILE B 1 115 ? -0.518 6.196 0.779 1.00 38.17 115 ILE B C 1
ATOM 2242 O O . ILE B 1 115 ? 0.323 6.640 1.585 1.00 38.02 115 ILE B O 1
ATOM 2244 N N . TYR B 1 116 ? -0.234 5.922 -0.498 1.00 35.82 116 TYR B N 1
ATOM 2245 C CA . TYR B 1 116 ? 1.095 5.728 -1.020 1.00 33.48 116 TYR B CA 1
ATOM 2246 C C . TYR B 1 116 ? 1.512 7.047 -1.551 1.00 33.42 116 TYR B C 1
ATOM 2247 O O . TYR B 1 116 ? 0.669 7.929 -1.708 1.00 34.44 116 TYR B O 1
ATOM 2256 N N . PRO B 1 117 ? 2.807 7.218 -1.817 1.00 32.13 117 PRO B N 1
ATOM 2257 C CA . PRO B 1 117 ? 3.294 8.371 -2.519 1.00 31.94 117 PRO B CA 1
ATOM 2258 C C . PRO B 1 117 ? 2.480 8.619 -3.813 1.00 32.31 117 PRO B C 1
ATOM 2259 O O . PRO B 1 117 ? 2.069 7.668 -4.496 1.00 32.01 117 PRO B O 1
ATOM 2263 N N . GLN B 1 118 ? 2.298 9.888 -4.124 1.00 31.56 118 GLN B N 1
ATOM 2264 C CA . GLN B 1 118 ? 1.450 10.366 -5.168 1.00 31.33 118 GLN B CA 1
ATOM 2265 C C . GLN B 1 118 ? 1.869 9.777 -6.563 1.00 30.59 118 GLN B C 1
ATOM 2266 O O . GLN B 1 118 ? 1.039 9.391 -7.428 1.00 28.48 118 GLN B O 1
ATOM 2272 N N . ILE B 1 119 ? 3.169 9.650 -6.748 1.00 27.76 119 ILE B N 1
ATOM 2273 C CA . ILE B 1 119 ? 3.668 9.152 -8.012 1.00 25.65 119 ILE B CA 1
ATOM 2274 C C . ILE B 1 119 ? 3.068 7.756 -8.292 1.00 22.24 119 ILE B C 1
ATOM 2275 O O . ILE B 1 119 ? 2.890 7.399 -9.398 1.00 22.37 119 ILE B O 1
ATOM 2280 N N . CYS B 1 120 ? 2.777 6.959 -7.297 1.00 22.81 120 CYS B N 1
ATOM 2281 C CA . CYS B 1 120 ? 2.203 5.664 -7.573 1.00 24.33 120 CYS B CA 1
ATOM 2282 C C . CYS B 1 120 ? 0.833 5.813 -8.321 1.00 25.51 120 CYS B C 1
ATOM 2283 O O . CYS B 1 120 ? 0.563 5.068 -9.264 1.00 24.42 120 CYS B O 1
ATOM 2286 N N . TYR B 1 121 ? -0.012 6.760 -7.845 1.00 23.57 121 TYR B N 1
ATOM 2287 C CA . TYR B 1 121 ? -1.299 7.058 -8.457 1.00 25.41 121 TYR B CA 1
ATOM 2288 C C . TYR B 1 121 ? -1.114 7.659 -9.810 1.00 25.54 121 TYR B C 1
ATOM 2289 O O . TYR B 1 121 ? -1.866 7.305 -10.704 1.00 25.84 121 TYR B O 1
ATOM 2298 N N . GLN B 1 122 ? -0.127 8.554 -9.979 1.00 25.60 122 GLN B N 1
ATOM 2299 C CA . GLN B 1 122 ? 0.042 9.202 -11.247 1.00 26.44 122 GLN B CA 1
ATOM 2300 C C . GLN B 1 122 ? 0.485 8.197 -12.305 1.00 25.84 122 GLN B C 1
ATOM 2301 O O . GLN B 1 122 ? 0.140 8.378 -13.483 1.00 26.03 122 GLN B O 1
ATOM 2307 N N . THR B 1 123 ? 1.310 7.205 -11.913 1.00 24.67 123 THR B N 1
ATOM 2308 C CA . THR B 1 123 ? 1.833 6.250 -12.880 1.00 23.57 123 THR B CA 1
ATOM 2309 C C . THR B 1 123 ? 0.713 5.380 -13.416 1.00 23.01 123 THR B C 1
ATOM 2310 O O . THR B 1 123 ? 0.703 5.095 -14.565 1.00 23.18 123 THR B O 1
ATOM 2314 N N . ILE B 1 124 ? -0.153 4.889 -12.527 1.00 23.33 124 ILE B N 1
ATOM 2315 C CA . ILE B 1 124 ? -1.238 4.065 -12.931 1.00 22.89 124 ILE B CA 1
ATOM 2316 C C . ILE B 1 124 ? -2.221 4.917 -13.780 1.00 23.13 124 ILE B C 1
ATOM 2317 O O . ILE B 1 124 ? -2.712 4.442 -14.764 1.00 21.99 124 ILE B O 1
ATOM 2322 N N . SER B 1 125 ? -2.456 6.180 -13.397 1.00 23.85 125 SER B N 1
ATOM 2323 C CA . SER B 1 125 ? -3.324 7.066 -14.170 1.00 26.11 125 SER B CA 1
ATOM 2324 C C . SER B 1 125 ? -2.773 7.300 -15.578 1.00 26.82 125 SER B C 1
ATOM 2325 O O . SER B 1 125 ? -3.501 7.267 -16.589 1.00 25.66 125 SER B O 1
ATOM 2328 N N . LEU B 1 126 ? -1.462 7.554 -15.673 1.00 26.67 126 LEU B N 1
ATOM 2329 C CA . LEU B 1 126 ? -0.847 7.684 -16.981 1.00 25.61 126 LEU B CA 1
ATOM 2330 C C . LEU B 1 126 ? -1.022 6.452 -17.841 1.00 25.36 126 LEU B C 1
ATOM 2331 O O . LEU B 1 126 ? -1.279 6.587 -19.049 1.00 25.18 126 LEU B O 1
ATOM 2336 N N . ILE B 1 127 ? -0.861 5.244 -17.285 1.00 24.47 127 ILE B N 1
ATOM 2337 C CA . ILE B 1 127 ? -0.960 4.099 -18.180 1.00 24.56 127 ILE B CA 1
ATOM 2338 C C . ILE B 1 127 ? -2.453 3.831 -18.602 1.00 25.77 127 ILE B C 1
ATOM 2339 O O . ILE B 1 127 ? -2.701 3.437 -19.786 1.00 24.57 127 ILE B O 1
ATOM 2344 N N . LEU B 1 128 ? -3.385 4.039 -17.670 1.00 24.88 128 LEU B N 1
ATOM 2345 C CA . LEU B 1 128 ? -4.839 3.815 -17.932 1.00 25.93 128 LEU B CA 1
ATOM 2346 C C . LEU B 1 128 ? -5.314 4.873 -18.927 1.00 27.54 128 LEU B C 1
ATOM 2347 O O . LEU B 1 128 ? -5.964 4.532 -19.872 1.00 28.51 128 LEU B O 1
ATOM 2352 N N . HIS B 1 129 ? -4.874 6.106 -18.786 1.00 29.35 129 HIS B N 1
ATOM 2353 C CA . HIS B 1 129 ? -5.080 7.119 -19.826 1.00 32.47 129 HIS B CA 1
ATOM 2354 C C . HIS B 1 129 ? -4.498 6.815 -21.183 1.00 32.20 129 HIS B C 1
ATOM 2355 O O . HIS B 1 129 ? -4.952 7.418 -22.151 1.00 32.44 129 HIS B O 1
ATOM 2362 N N . ASN B 1 130 ? -3.464 5.938 -21.257 1.00 29.55 130 ASN B N 1
ATOM 2363 C CA . ASN B 1 130 ? -2.845 5.605 -22.518 1.00 27.36 130 ASN B CA 1
ATOM 2364 C C . ASN B 1 130 ? -3.340 4.254 -23.000 1.00 27.36 130 ASN B C 1
ATOM 2365 O O . ASN B 1 130 ? -2.695 3.588 -23.785 1.00 26.28 130 ASN B O 1
ATOM 2370 N N . ASP B 1 131 ? -4.528 3.868 -22.526 1.00 26.49 131 ASP B N 1
ATOM 2371 C CA . ASP B 1 131 ? -5.217 2.655 -22.957 1.00 26.47 131 ASP B CA 1
ATOM 2372 C C . ASP B 1 131 ? -4.627 1.349 -22.570 1.00 24.87 131 ASP B C 1
ATOM 2373 O O . ASP B 1 131 ? -4.802 0.368 -23.284 1.00 23.89 131 ASP B O 1
ATOM 2378 N N . PHE B 1 132 ? -4.085 1.278 -21.360 1.00 23.90 132 PHE B N 1
ATOM 2379 C CA . PHE B 1 132 ? -3.707 -0.011 -20.823 1.00 23.66 132 PHE B CA 1
ATOM 2380 C C . PHE B 1 132 ? -4.970 -0.714 -20.425 1.00 23.94 132 PHE B C 1
ATOM 2381 O O . PHE B 1 132 ? -5.747 -0.198 -19.584 1.00 24.21 132 PHE B O 1
ATOM 2389 N N . TYR B 1 133 ? -5.141 -1.918 -20.965 1.00 23.80 133 TYR B N 1
ATOM 2390 C CA . TYR B 1 133 ? -6.327 -2.727 -20.679 1.00 23.42 133 TYR B CA 1
ATOM 2391 C C . TYR B 1 133 ? -6.061 -3.941 -19.822 1.00 23.99 133 TYR B C 1
ATOM 2392 O O . TYR B 1 133 ? -6.974 -4.383 -19.059 1.00 23.05 133 TYR B O 1
ATOM 2401 N N . GLY B 1 134 ? -4.866 -4.552 -19.987 1.00 20.42 134 GLY B N 1
ATOM 2402 C CA . GLY B 1 134 ? -4.565 -5.728 -19.234 1.00 21.39 134 GLY B CA 1
ATOM 2403 C C . GLY B 1 134 ? -5.659 -6.773 -19.483 1.00 24.16 134 GLY B C 1
ATOM 2404 O O . GLY B 1 134 ? -6.111 -6.952 -20.643 1.00 24.29 134 GLY B O 1
ATOM 2405 N N . LYS B 1 135 ? -6.052 -7.481 -18.418 1.00 23.94 135 LYS B N 1
ATOM 2406 C CA . LYS B 1 135 ? -7.115 -8.502 -18.464 1.00 24.86 135 LYS B CA 1
ATOM 2407 C C . LYS B 1 135 ? -8.467 -7.984 -18.975 1.00 26.69 135 LYS B C 1
ATOM 2408 O O . LYS B 1 135 ? -9.325 -8.803 -19.339 1.00 30.18 135 LYS B O 1
ATOM 2414 N N . TYR B 1 136 ? -8.673 -6.681 -19.040 1.00 25.13 136 TYR B N 1
ATOM 2415 C CA . TYR B 1 136 ? -9.938 -6.160 -19.524 1.00 26.97 136 TYR B CA 1
ATOM 2416 C C . TYR B 1 136 ? -10.051 -5.880 -21.034 1.00 27.40 136 TYR B C 1
ATOM 2417 O O . TYR B 1 136 ? -10.998 -5.194 -21.471 1.00 24.43 136 TYR B O 1
ATOM 2426 N N . TYR B 1 137 ? -9.084 -6.354 -21.801 1.00 27.71 137 TYR B N 1
ATOM 2427 C CA . TYR B 1 137 ? -8.989 -5.938 -23.192 1.00 30.47 137 TYR B CA 1
ATOM 2428 C C . TYR B 1 137 ? -10.231 -6.450 -23.969 1.00 30.18 137 TYR B C 1
ATOM 2429 O O . TYR B 1 137 ? -10.622 -5.794 -24.901 1.00 30.59 137 TYR B O 1
ATOM 2438 N N . ASP B 1 138 ? -10.773 -7.607 -23.597 1.00 30.82 138 ASP B N 1
ATOM 2439 C CA . ASP B 1 138 ? -12.022 -8.140 -24.188 1.00 33.49 138 ASP B CA 1
ATOM 2440 C C . ASP B 1 138 ? -13.342 -7.505 -23.606 1.00 34.27 138 ASP B C 1
ATOM 2441 O O . ASP B 1 138 ? -14.446 -7.856 -24.064 1.00 35.90 138 ASP B O 1
ATOM 2446 N N . ASN B 1 139 ? -13.239 -6.593 -22.622 1.00 31.44 139 ASN B N 1
ATOM 2447 C CA . ASN B 1 139 ? -14.418 -6.014 -21.990 1.00 28.80 139 ASN B CA 1
ATOM 2448 C C . ASN B 1 139 ? -14.089 -4.742 -21.283 1.00 28.35 139 ASN B C 1
ATOM 2449 O O . ASN B 1 139 ? -14.008 -4.727 -20.078 1.00 27.53 139 ASN B O 1
ATOM 2454 N N . ILE B 1 140 ? -13.908 -3.715 -22.098 1.00 28.85 140 ILE B N 1
ATOM 2455 C CA . ILE B 1 140 ? -13.448 -2.335 -21.863 1.00 31.13 140 ILE B CA 1
ATOM 2456 C C . ILE B 1 140 ? -14.381 -1.482 -20.974 1.00 32.08 140 ILE B C 1
ATOM 2457 O O . ILE B 1 140 ? -13.958 -0.499 -20.370 1.00 30.16 140 ILE B O 1
ATOM 2462 N N . TYR B 1 141 ? -15.645 -1.924 -20.859 1.00 32.20 141 TYR B N 1
ATOM 2463 C CA . TYR B 1 141 ? -16.601 -1.306 -19.978 1.00 31.18 141 TYR B CA 1
ATOM 2464 C C . TYR B 1 141 ? -16.899 -2.226 -18.820 1.00 31.46 141 TYR B C 1
ATOM 2465 O O . TYR B 1 141 ? -17.927 -2.059 -18.153 1.00 33.18 141 TYR B O 1
ATOM 2474 N N . ASN B 1 142 ? -16.023 -3.196 -18.564 1.00 29.32 142 ASN B N 1
ATOM 2475 C CA . ASN B 1 142 ? -16.116 -3.969 -17.365 1.00 29.49 142 ASN B CA 1
ATOM 2476 C C . ASN B 1 142 ? -16.182 -2.993 -16.168 1.00 30.86 142 ASN B C 1
ATOM 2477 O O . ASN B 1 142 ? -15.458 -1.956 -16.125 1.00 26.54 142 ASN B O 1
ATOM 2482 N N . HIS B 1 143 ? -17.072 -3.308 -15.213 1.00 30.87 143 HIS B N 1
ATOM 2483 C CA . HIS B 1 143 ? -17.444 -2.293 -14.209 1.00 31.88 143 HIS B CA 1
ATOM 2484 C C . HIS B 1 143 ? -16.287 -2.144 -13.211 1.00 29.94 143 HIS B C 1
ATOM 2485 O O . HIS B 1 143 ? -16.047 -1.041 -12.721 1.00 27.90 143 HIS B O 1
ATOM 2492 N N . SER B 1 144 ? -15.579 -3.250 -12.939 1.00 29.16 144 SER B N 1
ATOM 2493 C CA . SER B 1 144 ? -14.339 -3.214 -12.179 1.00 28.53 144 SER B CA 1
ATOM 2494 C C . SER B 1 144 ? -13.316 -2.359 -12.848 1.00 27.75 144 SER B C 1
ATOM 2495 O O . SER B 1 144 ? -12.731 -1.504 -12.202 1.00 28.84 144 SER B O 1
ATOM 2498 N N . PHE B 1 145 ? -13.139 -2.543 -14.169 1.00 28.13 145 PHE B N 1
ATOM 2499 C CA . PHE B 1 145 ? -12.166 -1.781 -14.944 1.00 25.14 145 PHE B CA 1
ATOM 2500 C C . PHE B 1 145 ? -12.527 -0.350 -14.827 1.00 27.03 145 PHE B C 1
ATOM 2501 O O . PHE B 1 145 ? -11.656 0.533 -14.546 1.00 25.72 145 PHE B O 1
ATOM 2509 N N . LEU B 1 146 ? -13.826 -0.039 -15.028 1.00 26.66 146 LEU B N 1
ATOM 2510 C CA . LEU B 1 146 ? -14.187 1.401 -15.003 1.00 25.58 146 LEU B CA 1
ATOM 2511 C C . LEU B 1 146 ? -14.046 2.072 -13.606 1.00 25.42 146 LEU B C 1
ATOM 2512 O O . LEU B 1 146 ? -13.721 3.245 -13.552 1.00 24.98 146 LEU B O 1
ATOM 2517 N N . ALA B 1 147 ? -14.363 1.349 -12.534 1.00 24.08 147 ALA B N 1
ATOM 2518 C CA . ALA B 1 147 ? -14.152 1.818 -11.212 1.00 26.23 147 ALA B CA 1
ATOM 2519 C C . ALA B 1 147 ? -12.628 2.093 -10.891 1.00 26.99 147 ALA B C 1
ATOM 2520 O O . ALA B 1 147 ? -12.290 3.145 -10.271 1.00 27.44 147 ALA B O 1
ATOM 2522 N N . TYR B 1 148 ? -11.735 1.188 -11.308 1.00 26.82 148 TYR B N 1
ATOM 2523 C CA . TYR B 1 148 ? -10.270 1.426 -11.141 1.00 27.74 148 TYR B CA 1
ATOM 2524 C C . TYR B 1 148 ? -9.862 2.748 -11.718 1.00 28.35 148 TYR B C 1
ATOM 2525 O O . TYR B 1 148 ? -9.172 3.538 -11.063 1.00 29.25 148 TYR B O 1
ATOM 2534 N N . LYS B 1 149 ? -10.317 3.038 -12.924 1.00 29.62 149 LYS B N 1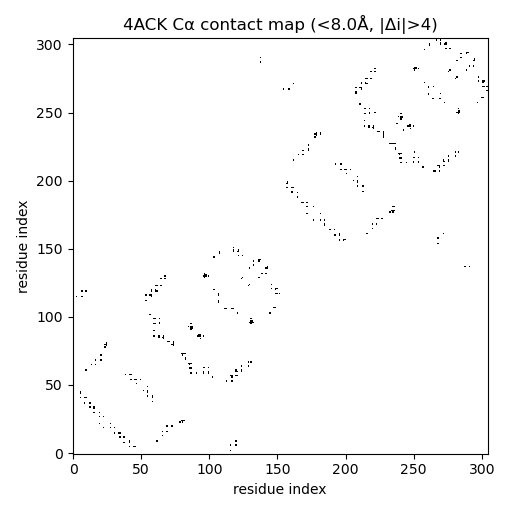
ATOM 2535 C CA . LYS B 1 149 ? -9.934 4.286 -13.572 1.00 31.50 149 LYS B CA 1
ATOM 2536 C C . LYS B 1 149 ? -10.494 5.488 -12.842 1.00 33.13 149 LYS B C 1
ATOM 2537 O O . LYS B 1 149 ? -9.818 6.537 -12.681 1.00 32.72 149 LYS B O 1
ATOM 2543 N N . LYS B 1 150 ? -11.736 5.353 -12.376 1.00 32.89 150 LYS B N 1
ATOM 2544 C CA . LYS B 1 150 ? -12.358 6.459 -11.691 1.00 34.13 150 LYS B CA 1
ATOM 2545 C C . LYS B 1 150 ? -11.695 6.761 -10.332 1.00 32.86 150 LYS B C 1
ATOM 2546 O O . LYS B 1 150 ? -11.369 7.928 -10.036 1.00 35.05 150 LYS B O 1
ATOM 2552 N N . GLU B 1 151 ? -11.575 5.722 -9.512 1.00 32.49 151 GLU B N 1
ATOM 2553 C CA . GLU B 1 151 ? -10.937 5.750 -8.187 1.00 33.71 151 GLU B CA 1
ATOM 2554 C C . GLU B 1 151 ? -9.477 6.300 -8.248 1.00 33.75 151 GLU B C 1
ATOM 2555 O O . GLU B 1 151 ? -9.081 7.138 -7.414 1.00 35.11 151 GLU B O 1
ATOM 2561 N N . ILE B 1 152 ? -8.701 5.840 -9.226 1.00 32.95 152 ILE B N 1
ATOM 2562 C CA . ILE B 1 152 ? -7.321 6.325 -9.383 1.00 33.63 152 ILE B CA 1
ATOM 2563 C C . ILE B 1 152 ? -7.355 7.803 -9.656 1.00 36.94 152 ILE B C 1
ATOM 2564 O O . ILE B 1 152 ? -6.611 8.567 -9.006 1.00 37.33 152 ILE B O 1
ATOM 2569 N N . ASP B 1 153 ? -8.176 8.214 -10.639 1.00 39.15 153 ASP B N 1
ATOM 2570 C CA . ASP B 1 153 ? -8.269 9.637 -10.941 1.00 42.11 153 ASP B CA 1
ATOM 2571 C C . ASP B 1 153 ? -8.803 10.486 -9.746 1.00 42.95 153 ASP B C 1
ATOM 2572 O O . ASP B 1 153 ? -8.425 11.627 -9.595 1.00 42.95 153 ASP B O 1
ATOM 2577 N N . LYS B 1 154 ? -9.597 9.904 -8.860 1.00 45.37 154 LYS B N 1
ATOM 2578 C CA . LYS B 1 154 ? -9.938 10.587 -7.622 1.00 47.82 154 LYS B CA 1
ATOM 2579 C C . LYS B 1 154 ? -8.683 11.012 -6.812 1.00 49.58 154 LYS B C 1
ATOM 2580 O O . LYS B 1 154 ? -8.708 12.096 -6.231 1.00 50.14 154 LYS B O 1
ATOM 2586 N N . HIS B 1 155 ? -7.606 10.193 -6.770 1.00 49.64 155 HIS B N 1
ATOM 2587 C CA . HIS B 1 155 ? -6.336 10.607 -6.107 1.00 50.33 155 HIS B CA 1
ATOM 2588 C C . HIS B 1 155 ? -5.525 11.637 -6.875 1.00 50.76 155 HIS B C 1
ATOM 2589 O O . HIS B 1 155 ? -4.572 12.187 -6.358 1.00 52.28 155 HIS B O 1
ATOM 2596 N N . ILE B 1 156 ? -5.848 11.877 -8.123 1.00 51.94 156 ILE B N 1
ATOM 2597 C CA . ILE B 1 156 ? -5.138 12.905 -8.865 1.00 53.00 156 ILE B CA 1
ATOM 2598 C C . ILE B 1 156 ? -5.856 14.302 -8.945 1.00 54.05 156 ILE B C 1
ATOM 2599 O O . ILE B 1 156 ? -6.787 14.608 -8.158 1.00 54.52 156 ILE B O 1
#

Solvent-accessible surface area: 16710 Å² total; per-residue (Å²): 201,83,13,93,124,2,29,94,31,0,85,60,1,9,117,13,0,79,100,8,66,122,78,81,63,138,112,5,57,127,48,38,72,50,1,82,111,23,0,124,116,0,36,96,50,0,86,149,104,52,68,141,66,20,2,53,16,0,0,0,0,0,0,2,3,0,2,36,27,0,76,95,39,124,141,89,38,120,59,127,9,65,16,82,33,0,10,74,89,56,48,127,77,151,58,2,28,111,13,0,1,89,0,0,67,50,2,50,90,91,133,124,35,29,79,0,0,7,65,0,0,24,46,0,12,103,42,75,1,57,7,94,20,167,124,80,48,122,55,118,64,2,27,48,29,65,122,65,2,63,152,86,127,155,11,116,125,1,33,93,35,0,84,76,2,4,119,22,1,110,97,7,58,147,57,116,18,61,54,130,79,3,57,137,46,33,73,60,6,94,143,26,0,109,102,0,40,82,47,0,76,140,78,24,67,118,62,10,2,57,16,0,0,0,0,0,0,2,1,0,2,33,17,4,68,84,26,114,140,83,51,115,58,119,5,66,27,79,32,0,9,66,81,64,53,129,80,144,51,1,26,79,17,0,3,88,0,0,61,58,5,50,129,137,78,42,86,0,0,4,56,0,1,12,43,0,8,122,24,76,2,62,8,100,14,154,85,25,57,173,14,91,29,2,74,50,28,68,133,68,0,56,131,77,104

InterPro domains:
  IPR017732 Type IV / VI secretion system, DotU [PF09850] (28-202)
  IPR038522 Type IV / VI secretion system, DotU superfamily [G3DSA:1.25.40.590] (1-156)

Sequence (305 aa):
MKDFKEIEIILDIIKTTREIIENDNE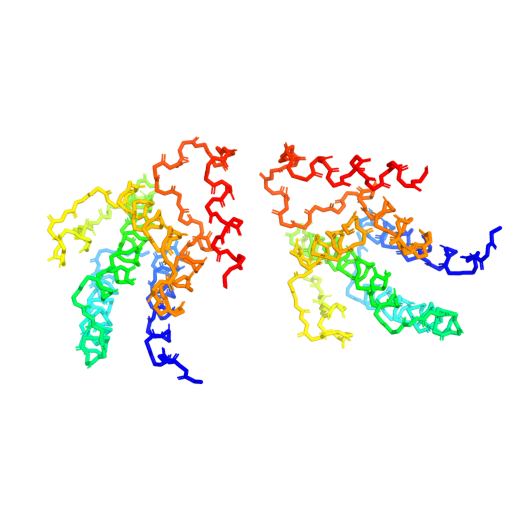KISYHRNNNIRKSIFFLQEELLEKYSETVCCKYIVFPLLAYVDEKLMLLREKSASNISWSLLQLEYYDRKDGGEYVFEITDNILSENIYPQICYQTISLILHNDFYGKYYDNIYNHSFLAYKKEIDKHMKDFKEIEIILDIIKTTREIIEDDNDNEKISYHHRNNIRKSIFFLQEELLEKYSETVCCKYIVFPLLAYVDEKLMLLREKSASNISWSLLQLEYYDRKDGGEYVFEITDNILSIYPQICYQTISLILHNDFYGKYYDNIYNHSFLAYKKEIDKHI

B-factor: mean 37.6, std 12.85, range [15.69, 98.27]

Organism: Francisella tularensis subsp. novicida (strain ATCC 15482 / CCUG 33449 / U112) (NCBI:txid401614)

Secondary structure (DSSP, 8-state):
-TTHHHHHHHHHHHHHHHHHT---TTHHHHHHHHHHHHHHHHHHHHHHHS-HHHHHHHHHHHHHHHHHHHHHHHHH-SS------HHHHHHS---HHHHHHHHHHHHHH-TTS-HHHHHHHHHHHHTT--GGGTT-TT-HHHHHHHHHHHT-/-TTHHHHHHHHHHHHHHHHHHH----HHHHHHHHHHHHHHHHHHHHHHHHHS-HHHHHHHHHHHHHHHHHHHHHHHHS-SS------HHHHHHS---HHHHHHHHHHHHH----HHHHHHHHHHHHTT--GGGTT-TT-HHHHHHHHHHHHH-

Foldseek 3Di:
DPCVVLVVLLVVLVVLQVVPLVDDAVRVVVSVVVNVVSLVVNLVVVVVPDDPVLSCLQRLLSQLLSQVSQVVCCVPDPDHGDDDRPSCVPPNDDQNLPVNVVSLVVCLVDVPHDLSSLVSNLVSVVVPNQRVNVVPCVDPVNVVSNVSSVVD/DLCVLLVVLLVVLLVLLVDVLPDPDAQVNVVVNVVVNVVSLVVNLVSAVVPDDPLLNCLQPLLSQLLSQVSVVVSCVPDDYNHDDDRPNCVPPNDNQSLPVNVVSLVVVLCPDPLSSLVRNQVSVVVPRRRVCPVPCVPVSSVVSNVSSVVSD

Radius of gyration: 22.91 Å; Cα contacts (8 Å, |Δi|>4): 260; chains: 2; bounding box: 44×62×45 Å